Protein AF-0000000078230336 (afdb_homodimer)

InterPro domains:
  IPR010558 Caenorhabditis elegans ly-6-related [PF06579] (8-95)
  IPR010558 Caenorhabditis elegans ly-6-related [PTHR34722] (2-95)

Radius of gyration: 15.77 Å; Cα contacts (8 Å, |Δi|>4): 438; chains: 2; bounding box: 33×46×34 Å

Secondary structure (DSSP, 8-state):
--EEEE-EE-THHHHHHHHHTTTBPPPSEE-GGGG-SS--TTTS-EEEESS-EEEEEEEEEETTEEEEEEEEEEGGGBTTB-THHHHHHHHHHS--/--EEEE-EE-THHHHHHHHHTTTBPPPSEE-GGGG-SS--TTTS-EEEESS-EEEEEEEEEETTEEEEEEEEEEGGGBTTB-THHHHHHHHHHS--

pLDDT: mean 78.9, std 17.99, range [31.97, 97.56]

Organism: Teladorsagia circumcincta (NCBI:txid45464)

Structure (mmCIF, N/CA/C/O backbone):
data_AF-0000000078230336-model_v1
#
loop_
_entity.id
_entity.type
_entity.pdbx_description
1 polymer 'Uncharacterized protein'
#
loop_
_atom_site.group_PDB
_atom_site.id
_atom_site.type_symbol
_atom_site.label_atom_id
_atom_site.label_alt_id
_atom_site.label_comp_id
_atom_site.label_asym_id
_atom_site.label_entity_id
_atom_site.label_seq_id
_atom_site.pdbx_PDB_ins_code
_atom_site.Cartn_x
_atom_site.Cartn_y
_atom_site.Cartn_z
_atom_site.occupancy
_atom_site.B_iso_or_equiv
_atom_site.auth_seq_id
_atom_site.auth_comp_id
_atom_site.auth_asym_id
_atom_site.auth_atom_id
_atom_site.pdbx_PDB_model_num
ATOM 1 N N . LEU A 1 1 ? 11.312 15.211 4.887 1 55.62 1 LEU A N 1
ATOM 2 C CA . LEU A 1 1 ? 11.836 14.164 5.758 1 55.62 1 LEU A CA 1
ATOM 3 C C . LEU A 1 1 ? 11.609 12.781 5.148 1 55.62 1 LEU A C 1
ATOM 5 O O . LEU A 1 1 ? 10.594 12.555 4.488 1 55.62 1 LEU A O 1
ATOM 9 N N . ARG A 1 2 ? 12.688 11.961 5.062 1 70.56 2 ARG A N 1
ATOM 10 C CA . ARG A 1 2 ? 12.648 10.602 4.531 1 70.56 2 ARG A CA 1
ATOM 11 C C . ARG A 1 2 ? 11.914 9.664 5.484 1 70.56 2 ARG A C 1
ATOM 13 O O . ARG A 1 2 ? 11.992 9.82 6.703 1 70.56 2 ARG A O 1
ATOM 20 N N . LEU A 1 3 ? 10.945 8.938 5.043 1 81.12 3 LEU A N 1
ATOM 21 C CA . LEU A 1 3 ? 10.133 7.996 5.812 1 81.12 3 LEU A CA 1
ATOM 22 C C . LEU A 1 3 ? 10.742 6.598 5.77 1 81.12 3 LEU A C 1
ATOM 24 O O . LEU A 1 3 ? 10.922 6.027 4.691 1 81.12 3 LEU A O 1
ATOM 28 N N . PRO A 1 4 ? 11.297 6.199 6.953 1 89.25 4 PRO A N 1
ATOM 29 C CA . PRO A 1 4 ? 11.766 4.812 6.973 1 89.25 4 PRO A CA 1
ATOM 30 C C . PRO A 1 4 ? 10.641 3.803 6.754 1 89.25 4 PRO A C 1
ATOM 32 O O . PRO A 1 4 ? 9.648 3.811 7.492 1 89.25 4 PRO A O 1
ATOM 35 N N . CYS A 1 5 ? 10.773 3.012 5.688 1 93.06 5 CYS A N 1
ATOM 36 C CA . CYS A 1 5 ? 9.773 1.996 5.359 1 93.06 5 CYS A CA 1
ATOM 37 C C . CYS A 1 5 ? 10.422 0.621 5.238 1 93.06 5 CYS A C 1
ATOM 39 O O . CYS A 1 5 ? 11.555 0.502 4.773 1 93.06 5 CYS A O 1
ATOM 41 N N . TYR A 1 6 ? 9.703 -0.376 5.691 1 94.5 6 TYR A N 1
ATOM 42 C CA . TYR A 1 6 ? 10.18 -1.733 5.461 1 94.5 6 TYR A CA 1
ATOM 43 C C . TYR A 1 6 ? 10.273 -2.033 3.969 1 94.5 6 TYR A C 1
ATOM 45 O O . TYR A 1 6 ? 9.445 -1.567 3.184 1 94.5 6 TYR A O 1
ATOM 53 N N . SER A 1 7 ? 11.32 -2.775 3.6 1 96.56 7 SER A N 1
ATOM 54 C CA . SER A 1 7 ? 11.492 -3.221 2.221 1 96.56 7 SER A CA 1
ATOM 55 C C . SER A 1 7 ? 11.602 -4.738 2.139 1 96.56 7 SER A C 1
ATOM 57 O O . SER A 1 7 ? 12.688 -5.301 2.303 1 96.56 7 SER A O 1
ATOM 59 N N . CYS A 1 8 ? 10.492 -5.34 1.782 1 97.06 8 CYS A N 1
ATOM 60 C CA . CYS A 1 8 ? 10.445 -6.797 1.753 1 97.06 8 CYS A CA 1
ATOM 61 C C . CYS A 1 8 ? 9.297 -7.297 0.885 1 97.06 8 CYS A C 1
ATOM 63 O O . CYS A 1 8 ? 8.414 -6.52 0.515 1 97.06 8 CYS A O 1
ATOM 65 N N . MET A 1 9 ? 9.367 -8.625 0.521 1 95.56 9 MET A N 1
ATOM 66 C CA . MET A 1 9 ? 8.305 -9.367 -0.14 1 95.56 9 MET A CA 1
ATOM 67 C C . MET A 1 9 ? 8.148 -10.758 0.478 1 95.56 9 MET A C 1
ATOM 69 O O . MET A 1 9 ? 9.086 -11.281 1.077 1 95.56 9 MET A O 1
ATOM 73 N N . SER A 1 10 ? 6.953 -11.266 0.338 1 93.31 10 SER A N 1
ATOM 74 C CA . SER A 1 10 ? 6.727 -12.648 0.753 1 93.31 10 SER A CA 1
ATOM 75 C C . SER A 1 10 ? 7.707 -13.594 0.07 1 93.31 10 SER A C 1
ATOM 77 O O . SER A 1 10 ? 8.023 -13.422 -1.107 1 93.31 10 SER A O 1
ATOM 79 N N . PRO A 1 11 ? 8.109 -14.719 0.723 1 93.56 11 PRO A N 1
ATOM 80 C CA . PRO A 1 11 ? 9.148 -15.602 0.181 1 93.56 11 PRO A CA 1
ATOM 81 C C . PRO A 1 11 ? 8.75 -16.25 -1.144 1 93.56 11 PRO A C 1
ATOM 83 O O . PRO A 1 11 ? 9.578 -16.391 -2.043 1 93.56 11 PRO A O 1
ATOM 86 N N . TYR A 1 12 ? 7.574 -16.609 -1.285 1 87.06 12 TYR A N 1
ATOM 87 C CA . TYR A 1 12 ? 7.184 -17.312 -2.502 1 87.06 12 TYR A CA 1
ATOM 88 C C . TYR A 1 12 ? 7.266 -16.391 -3.715 1 87.06 12 TYR A C 1
ATOM 90 O O . TYR A 1 12 ? 7.332 -16.859 -4.855 1 87.06 12 TYR A O 1
ATOM 98 N N . LEU A 1 13 ? 7.27 -15.109 -3.482 1 89.12 13 LEU A N 1
ATOM 99 C CA . LEU A 1 13 ? 7.355 -14.141 -4.574 1 89.12 13 LEU A CA 1
ATOM 100 C C . LEU A 1 13 ? 8.781 -14.078 -5.129 1 89.12 13 LEU A C 1
ATOM 102 O O . LEU A 1 13 ? 9 -13.531 -6.211 1 89.12 13 LEU A O 1
ATOM 106 N N . GLU A 1 14 ? 9.711 -14.648 -4.398 1 92.69 14 GLU A N 1
ATOM 107 C CA . GLU A 1 14 ? 11.094 -14.633 -4.879 1 92.69 14 GLU A CA 1
ATOM 108 C C . GLU A 1 14 ? 11.227 -15.391 -6.195 1 92.69 14 GLU A C 1
ATOM 110 O O . GLU A 1 14 ? 11.766 -14.859 -7.168 1 92.69 14 GLU A O 1
ATOM 115 N N . ASP A 1 15 ? 10.664 -16.5 -6.156 1 86.31 15 ASP A N 1
ATOM 116 C CA . ASP A 1 15 ? 10.727 -17.328 -7.359 1 86.31 15 ASP A CA 1
ATOM 117 C C . ASP A 1 15 ? 9.844 -16.75 -8.469 1 86.31 15 ASP A C 1
ATOM 119 O O . ASP A 1 15 ? 10.062 -17.016 -9.648 1 86.31 15 ASP A O 1
ATOM 123 N N . HIS A 1 16 ? 8.914 -15.961 -8.102 1 82.31 16 HIS A N 1
ATOM 124 C CA . HIS A 1 16 ? 7.961 -15.422 -9.062 1 82.31 16 HIS A CA 1
ATOM 125 C C . HIS A 1 16 ? 8.312 -13.984 -9.43 1 82.31 16 HIS A C 1
ATOM 127 O O . HIS A 1 16 ? 7.617 -13.352 -10.227 1 82.31 16 HIS A O 1
ATOM 133 N N . TYR A 1 17 ? 9.406 -13.523 -8.969 1 88.69 17 TYR A N 1
ATOM 134 C CA . TYR A 1 17 ? 9.719 -12.102 -9.117 1 88.69 17 TYR A CA 1
ATOM 135 C C . TYR A 1 17 ? 9.859 -11.727 -10.586 1 88.69 17 TYR A C 1
ATOM 137 O O . TYR A 1 17 ? 9.391 -10.664 -11.008 1 88.69 17 TYR A O 1
ATOM 145 N N . PRO A 1 18 ? 10.43 -12.5 -11.414 1 83.12 18 PRO A N 1
ATOM 146 C CA . PRO A 1 18 ? 10.508 -12.117 -12.828 1 83.12 18 PRO A CA 1
ATOM 147 C C . PRO A 1 18 ? 9.141 -11.805 -13.422 1 83.12 18 PRO A C 1
ATOM 149 O O . PRO A 1 18 ? 9.031 -10.977 -14.336 1 83.12 18 PRO A O 1
ATOM 152 N N . TYR A 1 19 ? 8.094 -12.383 -12.82 1 75.25 19 TYR A N 1
ATOM 153 C CA . TYR A 1 19 ? 6.75 -12.203 -13.367 1 75.25 19 TYR A CA 1
ATOM 154 C C . TYR A 1 19 ? 6.082 -10.961 -12.781 1 75.25 19 TYR A C 1
ATOM 156 O O . TYR A 1 19 ? 5.113 -10.445 -13.344 1 75.25 19 TYR A O 1
ATOM 164 N N . ILE A 1 20 ? 6.586 -10.5 -11.664 1 79.12 20 ILE A N 1
ATOM 165 C CA . ILE A 1 20 ? 5.914 -9.359 -11.047 1 79.12 20 ILE A CA 1
ATOM 166 C C . ILE A 1 20 ? 6.844 -8.148 -11.055 1 79.12 20 ILE A C 1
ATOM 168 O O . ILE A 1 20 ? 6.488 -7.086 -10.539 1 79.12 20 ILE A O 1
ATOM 172 N N . SER A 1 21 ? 7.988 -8.273 -11.672 1 83.69 21 SER A N 1
ATOM 173 C CA . SER A 1 21 ? 8.984 -7.211 -11.672 1 83.69 21 SER A CA 1
ATOM 174 C C . SER A 1 21 ? 8.477 -5.973 -12.398 1 83.69 21 SER A C 1
ATOM 176 O O . SER A 1 21 ? 8.984 -4.867 -12.188 1 83.69 21 SER A O 1
ATOM 178 N N . HIS A 1 22 ? 7.535 -6.113 -13.172 1 78.38 22 HIS A N 1
ATOM 179 C CA . HIS A 1 22 ? 6.953 -4.969 -13.867 1 78.38 22 HIS A CA 1
ATOM 180 C C . HIS A 1 22 ? 6.047 -4.164 -12.938 1 78.38 22 HIS A C 1
ATOM 182 O O . HIS A 1 22 ? 5.695 -3.023 -13.242 1 78.38 22 HIS A O 1
ATOM 188 N N . LEU A 1 23 ? 5.746 -4.719 -11.82 1 81.44 23 LEU A N 1
ATOM 189 C CA . LEU A 1 23 ? 4.836 -4.066 -10.891 1 81.44 23 LEU A CA 1
ATOM 190 C C . LEU A 1 23 ? 5.605 -3.262 -9.852 1 81.44 23 LEU A C 1
ATOM 192 O O . LEU A 1 23 ? 5.254 -2.117 -9.555 1 81.44 23 LEU A O 1
ATOM 196 N N . TYR A 1 24 ? 6.562 -3.957 -9.398 1 88.19 24 TYR A N 1
ATOM 197 C CA . TYR A 1 24 ? 7.234 -3.379 -8.242 1 88.19 24 TYR A CA 1
ATOM 198 C C . TYR A 1 24 ? 8.734 -3.654 -8.289 1 88.19 24 TYR A C 1
ATOM 200 O O . TYR A 1 24 ? 9.156 -4.754 -8.648 1 88.19 24 TYR A O 1
ATOM 208 N N . ARG A 1 25 ? 9.531 -2.686 -7.836 1 92.62 25 ARG A N 1
ATOM 209 C CA . ARG A 1 25 ? 10.984 -2.844 -7.754 1 92.62 25 ARG A CA 1
ATOM 210 C C . ARG A 1 25 ? 11.359 -3.91 -6.734 1 92.62 25 ARG A C 1
ATOM 212 O O . ARG A 1 25 ? 10.695 -4.059 -5.707 1 92.62 25 ARG A O 1
ATOM 219 N N . LYS A 1 26 ? 12.5 -4.547 -6.988 1 95.81 26 LYS A N 1
ATOM 220 C CA . LYS A 1 26 ? 12.961 -5.621 -6.113 1 95.81 26 LYS A CA 1
ATOM 221 C C . LYS A 1 26 ? 13.211 -5.105 -4.695 1 95.81 26 LYS A C 1
ATOM 223 O O . LYS A 1 26 ? 13.867 -4.082 -4.508 1 95.81 26 LYS A O 1
ATOM 228 N N . PRO A 1 27 ? 12.68 -5.84 -3.691 1 96.38 27 PRO A N 1
ATOM 229 C CA . PRO A 1 27 ? 12.867 -5.418 -2.303 1 96.38 27 PRO A CA 1
ATOM 230 C C . PRO A 1 27 ? 14.266 -5.742 -1.773 1 96.38 27 PRO A C 1
ATOM 232 O O . PRO A 1 27 ? 15.047 -6.398 -2.459 1 96.38 27 PRO A O 1
ATOM 235 N N . LEU A 1 28 ? 14.531 -5.262 -0.599 1 97.56 28 LEU A N 1
ATOM 236 C CA . LEU A 1 28 ? 15.812 -5.555 0.036 1 97.56 28 LEU A CA 1
ATOM 237 C C . LEU A 1 28 ? 15.875 -7.012 0.484 1 97.56 28 LEU A C 1
ATOM 239 O O . LEU A 1 28 ? 16.969 -7.582 0.606 1 97.56 28 LEU A O 1
ATOM 243 N N . SER A 1 29 ? 14.648 -7.641 0.759 1 96.94 29 SER A N 1
ATOM 244 C CA . SER A 1 29 ? 14.68 -9.039 1.156 1 96.94 29 SER A CA 1
ATOM 245 C C . SER A 1 29 ? 13.352 -9.727 0.859 1 96.94 29 SER A C 1
ATOM 247 O O . SER A 1 29 ? 12.305 -9.07 0.792 1 96.94 29 SER A O 1
ATOM 249 N N . PHE A 1 30 ? 13.461 -11.031 0.582 1 96.69 30 PHE A N 1
ATOM 250 C CA . PHE A 1 30 ? 12.328 -11.945 0.639 1 96.69 30 PHE A CA 1
ATOM 251 C C . PHE A 1 30 ? 12.312 -12.703 1.963 1 96.69 30 PHE A C 1
ATOM 253 O O . PHE A 1 30 ? 13.188 -13.523 2.227 1 96.69 30 PHE A O 1
ATOM 260 N N . ASP A 1 31 ? 11.289 -12.367 2.799 1 96.12 31 ASP A N 1
ATOM 261 C CA . ASP A 1 31 ? 11.359 -12.773 4.199 1 96.12 31 ASP A CA 1
ATOM 262 C C . ASP A 1 31 ? 9.984 -13.172 4.723 1 96.12 31 ASP A C 1
ATOM 264 O O . ASP A 1 31 ? 8.992 -12.477 4.484 1 96.12 31 ASP A O 1
ATOM 268 N N . PRO A 1 32 ? 9.93 -14.328 5.512 1 94.38 32 PRO A N 1
ATOM 269 C CA . PRO A 1 32 ? 8.641 -14.734 6.074 1 94.38 32 PRO A CA 1
ATOM 270 C C . PRO A 1 32 ? 8.055 -13.688 7.012 1 94.38 32 PRO A C 1
ATOM 272 O O . PRO A 1 32 ? 6.828 -13.602 7.164 1 94.38 32 PRO A O 1
ATOM 275 N N . HIS A 1 33 ? 8.875 -12.836 7.605 1 94.25 33 HIS A N 1
ATOM 276 C CA . HIS A 1 33 ? 8.391 -11.812 8.516 1 94.25 33 HIS A CA 1
ATOM 277 C C . HIS A 1 33 ? 7.617 -10.727 7.77 1 94.25 33 HIS A C 1
ATOM 279 O O . HIS A 1 33 ? 6.875 -9.953 8.383 1 94.25 33 HIS A O 1
ATOM 285 N N . CYS A 1 34 ? 7.738 -10.68 6.48 1 94.62 34 CYS A N 1
ATOM 286 C CA . CYS A 1 34 ? 7.031 -9.703 5.66 1 94.62 34 CYS A CA 1
ATOM 287 C C . CYS A 1 34 ? 5.539 -10 5.629 1 94.62 34 CYS A C 1
ATOM 289 O O . CYS A 1 34 ? 4.734 -9.125 5.297 1 94.62 34 CYS A O 1
ATOM 291 N N . ASP A 1 35 ? 5.141 -11.234 5.977 1 90.25 35 ASP A N 1
ATOM 292 C CA . ASP A 1 35 ? 3.748 -11.664 5.914 1 90.25 35 ASP A CA 1
ATOM 293 C C . ASP A 1 35 ? 3.012 -11.32 7.211 1 90.25 35 ASP A C 1
ATOM 295 O O . ASP A 1 35 ? 1.791 -11.469 7.293 1 90.25 35 ASP A O 1
ATOM 299 N N . ARG A 1 36 ? 3.754 -10.805 8.156 1 84.75 36 ARG A N 1
ATOM 300 C CA . ARG A 1 36 ? 3.156 -10.617 9.477 1 84.75 36 ARG A CA 1
ATOM 301 C C . ARG A 1 36 ? 2.498 -9.25 9.586 1 84.75 36 ARG A C 1
ATOM 303 O O . ARG A 1 36 ? 2.832 -8.328 8.836 1 84.75 36 ARG A O 1
ATOM 310 N N . ASN A 1 37 ? 1.583 -9.172 10.477 1 79 37 ASN A N 1
ATOM 311 C CA . ASN A 1 37 ? 0.941 -7.895 10.781 1 79 37 ASN A CA 1
ATOM 312 C C . ASN A 1 37 ? 1.807 -7.039 11.703 1 79 37 ASN A C 1
ATOM 314 O O . ASN A 1 37 ? 1.797 -5.809 11.602 1 79 37 ASN A O 1
ATOM 318 N N . ASN A 1 38 ? 2.471 -7.867 12.602 1 80.31 38 ASN A N 1
ATOM 319 C CA . ASN A 1 38 ? 3.406 -7.184 13.492 1 80.31 38 ASN A CA 1
ATOM 320 C C . ASN A 1 38 ? 4.84 -7.289 12.984 1 80.31 38 ASN A C 1
ATOM 322 O O . ASN A 1 38 ? 5.496 -8.32 13.164 1 80.31 38 ASN A O 1
ATOM 326 N N . LEU A 1 39 ? 5.215 -6.113 12.438 1 81.5 39 LEU A N 1
ATOM 327 C CA . LEU A 1 39 ? 6.535 -6.086 11.82 1 81.5 39 LEU A CA 1
ATOM 328 C C . LEU A 1 39 ? 7.613 -5.75 12.844 1 81.5 39 LEU A C 1
ATOM 330 O O . LEU A 1 39 ? 7.352 -5.027 13.812 1 81.5 39 LEU A O 1
ATOM 334 N N . ASP A 1 40 ? 8.719 -6.461 12.586 1 79.75 40 ASP A N 1
ATOM 335 C CA . ASP A 1 40 ? 9.844 -6.285 13.508 1 79.75 40 ASP A CA 1
ATOM 336 C C . ASP A 1 40 ? 11.102 -5.863 12.758 1 79.75 40 ASP A C 1
ATOM 338 O O . ASP A 1 40 ? 11.578 -6.582 11.875 1 79.75 40 ASP A O 1
ATOM 342 N N . ARG A 1 41 ? 11.625 -4.789 13.195 1 81 41 ARG A N 1
ATOM 343 C CA . ARG A 1 41 ? 12.797 -4.207 12.555 1 81 41 ARG A CA 1
ATOM 344 C C . ARG A 1 41 ? 14.023 -5.086 12.758 1 81 41 ARG A C 1
ATOM 346 O O . ARG A 1 41 ? 15.031 -4.93 12.062 1 81 41 ARG A O 1
ATOM 353 N N . SER A 1 42 ? 13.945 -5.93 13.68 1 87.06 42 SER A N 1
ATOM 354 C CA . SER A 1 42 ? 15.086 -6.816 13.906 1 87.06 42 SER A CA 1
ATOM 355 C C . SER A 1 42 ? 15.219 -7.844 12.789 1 87.06 42 SER A C 1
ATOM 357 O O . SER A 1 42 ? 16.297 -8.414 12.594 1 87.06 42 SER A O 1
ATOM 359 N N . TYR A 1 43 ? 14.18 -7.941 12.031 1 88.56 43 TYR A N 1
ATOM 360 C CA . TYR A 1 43 ? 14.195 -9.023 11.047 1 88.56 43 TYR A CA 1
ATOM 361 C C . TYR A 1 43 ? 14.125 -8.469 9.633 1 88.56 43 TYR A C 1
ATOM 363 O O . TYR A 1 43 ? 14.555 -9.125 8.68 1 88.56 43 TYR A O 1
ATOM 371 N N . LEU A 1 44 ? 13.617 -7.262 9.547 1 94.44 44 LEU A N 1
ATOM 372 C CA . LEU A 1 44 ? 13.367 -6.734 8.211 1 94.44 44 LEU A CA 1
ATOM 373 C C . LEU A 1 44 ? 14.242 -5.516 7.934 1 94.44 44 LEU A C 1
ATOM 375 O O . LEU A 1 44 ? 14.445 -4.684 8.82 1 94.44 44 LEU A O 1
ATOM 379 N N . PHE A 1 45 ? 14.672 -5.395 6.746 1 95.69 45 PHE A N 1
ATOM 380 C CA . PHE A 1 45 ? 15.43 -4.227 6.312 1 95.69 45 PHE A CA 1
ATOM 381 C C . PHE A 1 45 ? 14.508 -3.029 6.102 1 95.69 45 PHE A C 1
ATOM 383 O O . PHE A 1 45 ? 13.336 -3.197 5.777 1 95.69 45 PHE A O 1
ATOM 390 N N . VAL A 1 46 ? 15.078 -1.879 6.309 1 94.56 46 VAL A N 1
ATOM 391 C CA . VAL A 1 46 ? 14.359 -0.622 6.137 1 94.56 46 VAL A CA 1
ATOM 392 C C . VAL A 1 46 ? 15.062 0.237 5.086 1 94.56 46 VAL A C 1
ATOM 394 O O . VAL A 1 46 ? 16.297 0.249 5.012 1 94.56 46 VAL A O 1
ATOM 397 N N . LYS A 1 47 ? 14.297 0.892 4.27 1 93.06 47 LYS A N 1
ATOM 398 C CA . LYS A 1 47 ? 14.82 1.865 3.318 1 93.06 47 LYS A CA 1
ATOM 399 C C . LYS A 1 47 ? 14.148 3.225 3.49 1 93.06 47 LYS A C 1
ATOM 401 O O . LYS A 1 47 ? 12.977 3.299 3.865 1 93.06 47 LYS A O 1
ATOM 406 N N . ASN A 1 48 ? 14.914 4.262 3.252 1 90.5 48 ASN A N 1
ATOM 407 C CA . ASN A 1 48 ? 14.375 5.613 3.357 1 90.5 48 ASN A CA 1
ATOM 408 C C . ASN A 1 48 ? 13.648 6.031 2.082 1 90.5 48 ASN A C 1
ATOM 410 O O . ASN A 1 48 ? 14.242 6.062 1.004 1 90.5 48 ASN A O 1
ATOM 414 N N . CYS A 1 49 ? 12.375 6.375 2.238 1 86.81 49 CYS A N 1
ATOM 415 C CA . CYS A 1 49 ? 11.539 6.754 1.102 1 86.81 49 CYS A CA 1
ATOM 416 C C . CYS A 1 49 ? 11.336 8.266 1.051 1 86.81 49 CYS A C 1
ATOM 418 O O . CYS A 1 49 ? 11.211 8.914 2.092 1 86.81 49 CYS A O 1
ATOM 420 N N . SER A 1 50 ? 11.227 8.789 -0.121 1 76 50 SER A N 1
ATOM 421 C CA . SER A 1 50 ? 10.969 10.211 -0.314 1 76 50 SER A CA 1
ATOM 422 C C . SER A 1 50 ? 9.477 10.508 -0.322 1 76 50 SER A C 1
ATOM 424 O O . SER A 1 50 ? 9.062 11.672 -0.302 1 76 50 SER A O 1
ATOM 426 N N . ASP A 1 51 ? 8.734 9.398 -0.32 1 78.44 51 ASP A N 1
ATOM 427 C CA . ASP A 1 51 ? 7.281 9.523 -0.383 1 78.44 51 ASP A CA 1
ATOM 428 C C . ASP A 1 51 ? 6.609 8.703 0.719 1 78.44 51 ASP A C 1
ATOM 430 O O . ASP A 1 51 ? 6.984 8.805 1.889 1 78.44 51 ASP A O 1
ATOM 434 N N . MET A 1 52 ? 5.73 7.801 0.437 1 85.75 52 MET A N 1
ATOM 435 C CA . MET A 1 52 ? 4.977 7.062 1.448 1 85.75 52 MET A CA 1
ATOM 436 C C . MET A 1 52 ? 5.418 5.605 1.498 1 85.75 52 MET A C 1
ATOM 438 O O . MET A 1 52 ? 6.023 5.102 0.549 1 85.75 52 MET A O 1
ATOM 442 N N . CYS A 1 53 ? 5.18 5.082 2.658 1 91.62 53 CYS A N 1
ATOM 443 C CA . CYS A 1 53 ? 5.328 3.631 2.734 1 91.62 53 CYS A CA 1
ATOM 444 C C . CYS A 1 53 ? 4.113 2.926 2.146 1 91.62 53 CYS A C 1
ATOM 446 O O . CYS A 1 53 ? 2.979 3.361 2.352 1 91.62 53 CYS A O 1
ATOM 448 N N . VAL A 1 54 ? 4.445 1.819 1.479 1 91.81 54 VAL A N 1
ATOM 449 C CA . VAL A 1 54 ? 3.338 1.102 0.857 1 91.81 54 VAL A CA 1
ATOM 450 C C . VAL A 1 54 ? 3.398 -0.375 1.242 1 91.81 54 VAL A C 1
ATOM 452 O O . VAL A 1 54 ? 4.484 -0.936 1.412 1 91.81 54 VAL A O 1
ATOM 455 N N . THR A 1 55 ? 2.238 -0.916 1.401 1 92.75 55 THR A N 1
ATOM 456 C CA . THR A 1 55 ? 2.029 -2.357 1.485 1 92.75 55 THR A CA 1
ATOM 457 C C . THR A 1 55 ? 1.008 -2.816 0.448 1 92.75 55 THR A C 1
ATOM 459 O O . THR A 1 55 ? -0.108 -2.295 0.395 1 92.75 55 THR A O 1
ATOM 462 N N . LEU A 1 56 ? 1.392 -3.764 -0.349 1 91.25 56 LEU A N 1
ATOM 463 C CA . LEU A 1 56 ? 0.491 -4.398 -1.306 1 91.25 56 LEU A CA 1
ATOM 464 C C . LEU A 1 56 ? 0.17 -5.828 -0.884 1 91.25 56 LEU A C 1
ATOM 466 O O . LEU A 1 56 ? 1.062 -6.574 -0.469 1 91.25 56 LEU A O 1
ATOM 470 N N . ARG A 1 57 ? -1.057 -6.109 -0.858 1 89.44 57 ARG A N 1
ATOM 471 C CA . ARG A 1 57 ? -1.491 -7.492 -0.699 1 89.44 57 ARG A CA 1
ATOM 472 C C . ARG A 1 57 ? -1.9 -8.094 -2.039 1 89.44 57 ARG A C 1
ATOM 474 O O . ARG A 1 57 ? -2.809 -7.59 -2.701 1 89.44 57 ARG A O 1
ATOM 481 N N . ILE A 1 58 ? -1.204 -9.219 -2.316 1 81.5 58 ILE A N 1
ATOM 482 C CA . ILE A 1 58 ? -1.407 -9.867 -3.604 1 81.5 58 ILE A CA 1
ATOM 483 C C . ILE A 1 58 ? -2.055 -11.234 -3.395 1 81.5 58 ILE A C 1
ATOM 485 O O . ILE A 1 58 ? -1.708 -11.961 -2.455 1 81.5 58 ILE A O 1
ATOM 489 N N . ASN A 1 59 ? -3.078 -11.445 -4.184 1 74.56 59 ASN A N 1
ATOM 490 C CA . ASN A 1 59 ? -3.648 -12.789 -4.223 1 74.56 59 ASN A CA 1
ATOM 491 C C . ASN A 1 59 ? -3.15 -13.57 -5.434 1 74.56 59 ASN A C 1
ATOM 493 O O . ASN A 1 59 ? -3.119 -13.047 -6.551 1 74.56 59 ASN A O 1
ATOM 497 N N . ASP A 1 60 ? -2.566 -14.719 -5.027 1 66.94 60 ASP A N 1
ATOM 498 C CA . ASP A 1 60 ? -2.057 -15.578 -6.09 1 66.94 60 ASP A CA 1
ATOM 499 C C . ASP A 1 60 ? -2.547 -17.016 -5.918 1 66.94 60 ASP A C 1
ATOM 501 O O . ASP A 1 60 ? -3.055 -17.375 -4.855 1 66.94 60 ASP A O 1
ATOM 505 N N . VAL A 1 61 ? -2.73 -17.594 -7.059 1 65.69 61 VAL A N 1
ATOM 506 C CA . VAL A 1 61 ? -2.953 -19.031 -7.031 1 65.69 61 VAL A CA 1
ATOM 507 C C . VAL A 1 61 ? -1.64 -19.766 -7.305 1 65.69 61 VAL A C 1
ATOM 509 O O . VAL A 1 61 ? -1.037 -19.594 -8.367 1 65.69 61 VAL A O 1
ATOM 512 N N . VAL A 1 62 ? -1.189 -20.312 -6.281 1 62.34 62 VAL A N 1
ATOM 513 C CA . VAL A 1 62 ? 0.026 -21.109 -6.41 1 62.34 62 VAL A CA 1
ATOM 514 C C . VAL A 1 62 ? -0.291 -22.578 -6.148 1 62.34 62 VAL A C 1
ATOM 516 O O . VAL A 1 62 ? -0.761 -22.938 -5.066 1 62.34 62 VAL A O 1
ATOM 519 N N . GLY A 1 63 ? 0.078 -23.391 -7.152 1 66.25 63 GLY A N 1
ATOM 520 C CA . GLY A 1 63 ? -0.19 -24.812 -7.008 1 66.25 63 GLY A CA 1
ATOM 521 C C . GLY A 1 63 ? -1.653 -25.125 -6.75 1 66.25 63 GLY A C 1
ATOM 522 O O . GLY A 1 63 ? -1.977 -26.031 -5.973 1 66.25 63 GLY A O 1
ATOM 523 N N . GLY A 1 64 ? -2.469 -24.219 -7.16 1 67.44 64 GLY A N 1
ATOM 524 C CA . GLY A 1 64 ? -3.895 -24.453 -7 1 67.44 64 GLY A CA 1
ATOM 525 C C . GLY A 1 64 ? -4.457 -23.891 -5.711 1 67.44 64 GLY A C 1
ATOM 526 O O . GLY A 1 64 ? -5.656 -23.984 -5.453 1 67.44 64 GLY A O 1
ATOM 527 N N . ARG A 1 65 ? -3.494 -23.469 -4.996 1 71.94 65 ARG A N 1
ATOM 528 C CA . ARG A 1 65 ? -3.945 -22.906 -3.727 1 71.94 65 ARG A CA 1
ATOM 529 C C . ARG A 1 65 ? -3.814 -21.391 -3.725 1 71.94 65 ARG A C 1
ATOM 531 O O . ARG A 1 65 ? -2.844 -20.844 -4.258 1 71.94 65 ARG A O 1
ATOM 538 N N . ARG A 1 66 ? -4.871 -20.812 -3.303 1 70.12 66 ARG A N 1
ATOM 539 C CA . ARG A 1 66 ? -4.832 -19.375 -3.148 1 70.12 66 ARG A CA 1
ATOM 540 C C . ARG A 1 66 ? -3.877 -18.969 -2.031 1 70.12 66 ARG A C 1
ATOM 542 O O . ARG A 1 66 ? -3.922 -19.516 -0.934 1 70.12 66 ARG A O 1
ATOM 549 N N . ARG A 1 67 ? -2.891 -18.203 -2.508 1 75 67 ARG A N 1
ATOM 550 C CA . ARG A 1 67 ? -1.935 -17.672 -1.538 1 75 67 ARG A CA 1
ATOM 551 C C . ARG A 1 67 ? -1.913 -16.156 -1.56 1 75 67 ARG A C 1
ATOM 553 O O . ARG A 1 67 ? -2.104 -15.531 -2.611 1 75 67 ARG A O 1
ATOM 560 N N . HIS A 1 68 ? -1.892 -15.711 -0.319 1 79.06 68 HIS A N 1
ATOM 561 C CA . HIS A 1 68 ? -1.708 -14.266 -0.241 1 79.06 68 HIS A CA 1
ATOM 562 C C . HIS A 1 68 ? -0.245 -13.906 -0.005 1 79.06 68 HIS A C 1
ATOM 564 O O . HIS A 1 68 ? 0.481 -14.648 0.66 1 79.06 68 HIS A O 1
ATOM 570 N N . GLY A 1 69 ? 0.264 -12.914 -0.716 1 86.62 69 GLY A N 1
ATOM 571 C CA . GLY A 1 69 ? 1.594 -12.375 -0.486 1 86.62 69 GLY A CA 1
ATOM 572 C C . GLY A 1 69 ? 1.592 -10.875 -0.238 1 86.62 69 GLY A C 1
ATOM 573 O O . GLY A 1 69 ? 0.579 -10.203 -0.453 1 86.62 69 GLY A O 1
ATOM 574 N N . TYR A 1 70 ? 2.701 -10.477 0.271 1 91.88 70 TYR A N 1
ATOM 575 C CA . TYR A 1 70 ? 2.842 -9.055 0.585 1 91.88 70 TYR A CA 1
ATOM 576 C C . TYR A 1 70 ? 4.098 -8.477 -0.054 1 91.88 70 TYR A C 1
ATOM 578 O O . TYR A 1 70 ? 5.117 -9.164 -0.167 1 91.88 70 TYR A O 1
ATOM 586 N N . VAL A 1 71 ? 3.938 -7.246 -0.468 1 93.12 71 VAL A N 1
ATOM 587 C CA . VAL A 1 71 ? 5.031 -6.387 -0.907 1 93.12 71 VAL A CA 1
ATOM 588 C C . VAL A 1 71 ? 5.055 -5.109 -0.07 1 93.12 71 VAL A C 1
ATOM 590 O O . VAL A 1 71 ? 4.039 -4.426 0.058 1 93.12 71 VAL A O 1
ATOM 593 N N . ARG A 1 72 ? 6.238 -4.832 0.5 1 94.25 72 ARG A N 1
ATOM 594 C CA . ARG A 1 72 ? 6.383 -3.619 1.299 1 94.25 72 ARG A CA 1
ATOM 595 C C . ARG A 1 72 ? 7.566 -2.783 0.822 1 94.25 72 ARG A C 1
ATOM 597 O O . ARG A 1 72 ? 8.609 -3.328 0.466 1 94.25 72 ARG A O 1
ATOM 604 N N . GLY A 1 73 ? 7.359 -1.463 0.826 1 94.62 73 GLY A N 1
ATOM 605 C CA . GLY A 1 73 ? 8.414 -0.559 0.398 1 94.62 73 GLY A CA 1
ATOM 606 C C . GLY A 1 73 ? 7.934 0.867 0.2 1 94.62 73 GLY A C 1
ATOM 607 O O . GLY A 1 73 ? 7.117 1.365 0.975 1 94.62 73 GLY A O 1
ATOM 608 N N . CYS A 1 74 ? 8.562 1.497 -0.815 1 91.56 74 CYS A N 1
ATOM 609 C CA . CYS A 1 74 ? 8.234 2.881 -1.139 1 91.56 74 CYS A CA 1
ATOM 610 C C . CYS A 1 74 ? 7.168 2.951 -2.225 1 91.56 74 CYS A C 1
ATOM 612 O O . CYS A 1 74 ? 7.18 2.15 -3.162 1 91.56 74 CYS A O 1
ATOM 614 N N . LEU A 1 75 ? 6.285 3.926 -2.053 1 88.62 75 LEU A N 1
ATOM 615 C CA . LEU A 1 75 ? 5.285 4.148 -3.094 1 88.62 75 LEU A CA 1
ATOM 616 C C . LEU A 1 75 ? 5.953 4.344 -4.449 1 88.62 75 LEU A C 1
ATOM 618 O O . LEU A 1 75 ? 5.457 3.85 -5.465 1 88.62 75 LEU A O 1
ATOM 622 N N . SER A 1 76 ? 7.094 4.984 -4.516 1 85.25 76 SER A N 1
ATOM 623 C CA . SER A 1 76 ? 7.801 5.281 -5.758 1 85.25 76 SER A CA 1
ATOM 624 C C . SER A 1 76 ? 8.375 4.016 -6.383 1 85.25 76 SER A C 1
ATOM 626 O O . SER A 1 76 ? 8.805 4.027 -7.539 1 85.25 76 SER A O 1
ATOM 628 N N . ASP A 1 77 ? 8.367 2.906 -5.691 1 88.25 77 ASP A N 1
ATOM 629 C CA . ASP A 1 77 ? 8.875 1.65 -6.234 1 88.25 77 ASP A CA 1
ATOM 630 C C . ASP A 1 77 ? 7.805 0.943 -7.066 1 88.25 77 ASP A C 1
ATOM 632 O O . ASP A 1 77 ? 8.094 -0.039 -7.754 1 88.25 77 A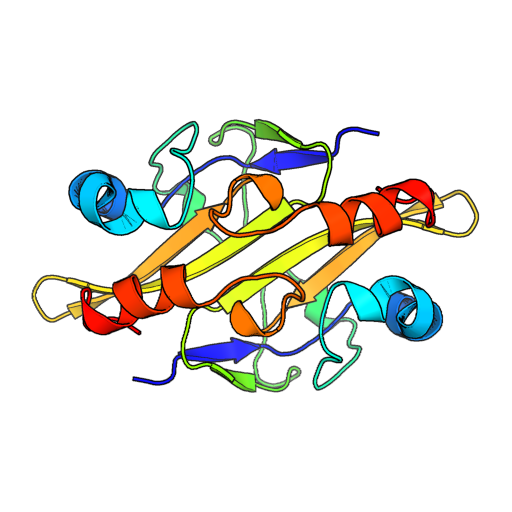SP A O 1
ATOM 636 N N . ILE A 1 78 ? 6.566 1.436 -6.957 1 87.81 78 ILE A N 1
ATOM 637 C CA . ILE A 1 78 ? 5.531 0.92 -7.844 1 87.81 78 ILE A CA 1
ATOM 638 C C . ILE A 1 78 ? 5.762 1.435 -9.266 1 87.81 78 ILE A C 1
ATOM 640 O O . ILE A 1 78 ? 5.77 2.646 -9.5 1 87.81 78 ILE A O 1
ATOM 644 N N . HIS A 1 79 ? 5.887 0.431 -10.102 1 83.12 79 HIS A N 1
ATOM 645 C CA . HIS A 1 79 ? 6.098 0.836 -11.484 1 83.12 79 HIS A CA 1
ATOM 646 C C . HIS A 1 79 ? 4.828 1.44 -12.086 1 83.12 79 HIS A C 1
ATOM 648 O O . HIS A 1 79 ? 3.734 0.903 -11.898 1 83.12 79 HIS A O 1
ATOM 654 N N . GLY A 1 80 ? 4.949 2.586 -12.828 1 72.5 80 GLY A N 1
ATOM 655 C CA . GLY A 1 80 ? 3.797 3.256 -13.406 1 72.5 80 GLY A CA 1
ATOM 65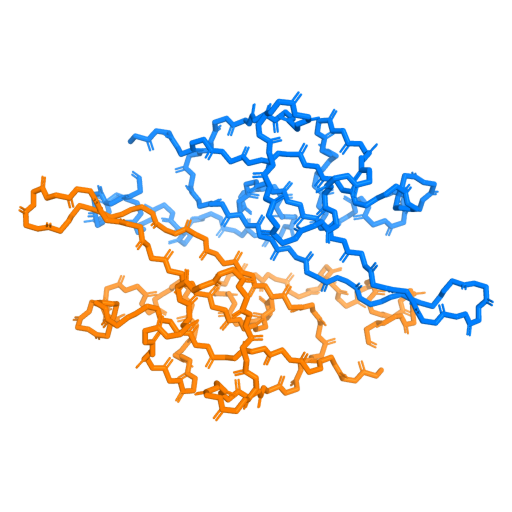6 C C . GLY A 1 80 ? 3.256 4.375 -12.539 1 72.5 80 GLY A C 1
ATOM 657 O O . GLY A 1 80 ? 2.316 5.074 -12.93 1 72.5 80 GLY A O 1
ATOM 658 N N . TYR A 1 81 ? 3.652 4.219 -11.336 1 74.94 81 TYR A N 1
ATOM 659 C CA . TYR A 1 81 ? 3.279 5.34 -10.484 1 74.94 81 TYR A CA 1
ATOM 660 C C . TYR A 1 81 ? 4.004 6.613 -10.906 1 74.94 81 TYR A C 1
ATOM 662 O O . TYR A 1 81 ? 5.234 6.641 -10.984 1 74.94 81 TYR A O 1
ATOM 670 N N . ASN A 1 82 ? 3.227 7.512 -11.57 1 61.47 82 ASN A N 1
ATOM 671 C CA . ASN A 1 82 ? 3.773 8.805 -11.961 1 61.47 82 ASN A CA 1
ATOM 672 C C . ASN A 1 82 ? 3.812 9.773 -10.789 1 61.47 82 ASN A C 1
ATOM 674 O O . ASN A 1 82 ? 2.773 10.102 -10.211 1 61.47 82 ASN A O 1
ATOM 678 N N . HIS A 1 83 ? 4.945 10.047 -10.25 1 55.91 83 HIS A N 1
ATOM 679 C CA . HIS A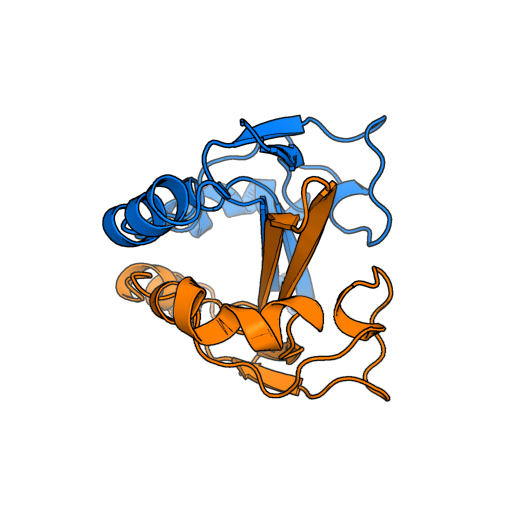 1 83 ? 5.305 10.875 -9.102 1 55.91 83 HIS A CA 1
ATOM 680 C C . HIS A 1 83 ? 4.715 12.273 -9.227 1 55.91 83 HIS A C 1
ATOM 682 O O . HIS A 1 83 ? 4.484 12.945 -8.219 1 55.91 83 HIS A O 1
ATOM 688 N N . SER A 1 84 ? 4.711 12.648 -10.531 1 48.31 84 SER A N 1
ATOM 689 C CA . SER A 1 84 ? 4.367 14.07 -10.555 1 48.31 84 SER A CA 1
ATOM 690 C C . SER A 1 84 ? 3.16 14.359 -9.672 1 48.31 84 SER A C 1
ATOM 692 O O . SER A 1 84 ? 3.029 15.461 -9.133 1 48.31 84 SER A O 1
ATOM 694 N N . LEU A 1 85 ? 2.445 13.438 -9.531 1 42.19 85 LEU A N 1
ATOM 695 C CA . LEU A 1 85 ? 1.262 13.727 -8.734 1 42.19 85 LEU A CA 1
ATOM 696 C C . LEU A 1 85 ? 1.609 13.773 -7.246 1 42.19 85 LEU A C 1
ATOM 698 O O . LEU A 1 85 ? 1.101 14.625 -6.516 1 42.19 85 LEU A O 1
ATOM 702 N N . ILE A 1 86 ? 2.414 12.953 -6.824 1 44.94 86 ILE A N 1
ATOM 703 C CA . ILE A 1 86 ? 2.68 12.883 -5.395 1 44.94 86 ILE A CA 1
ATOM 704 C C . ILE A 1 86 ? 3.623 14.016 -4.988 1 44.94 86 ILE A C 1
ATOM 706 O O . ILE A 1 86 ? 3.551 14.523 -3.867 1 44.94 86 ILE A O 1
ATOM 710 N N . ARG A 1 87 ? 4.625 14.312 -5.801 1 43.19 87 ARG A N 1
ATOM 711 C CA . ARG A 1 87 ? 5.488 15.43 -5.43 1 43.19 87 ARG A CA 1
ATOM 712 C C . ARG A 1 87 ? 4.66 16.641 -5.031 1 43.19 87 ARG A C 1
ATOM 714 O O . ARG A 1 87 ? 5.027 17.375 -4.109 1 43.19 87 ARG A O 1
ATOM 721 N N . ALA A 1 88 ? 3.789 16.781 -5.781 1 38.91 88 ALA A N 1
ATOM 722 C CA . ALA A 1 88 ? 3.014 17.969 -5.441 1 38.91 88 ALA A CA 1
ATOM 723 C C . ALA A 1 88 ? 2.523 17.906 -4 1 38.91 88 ALA A C 1
ATOM 725 O O . ALA A 1 88 ? 2.502 18.922 -3.303 1 38.91 88 ALA A O 1
ATOM 726 N N . LEU A 1 89 ? 2.17 16.812 -3.719 1 39.72 89 LEU A N 1
ATOM 727 C CA . LEU A 1 89 ? 1.61 16.734 -2.375 1 39.72 89 LEU A CA 1
ATOM 728 C C . LEU A 1 89 ? 2.705 16.859 -1.321 1 39.72 89 LEU A C 1
ATOM 730 O O . LEU A 1 89 ? 2.492 17.484 -0.277 1 39.72 89 LEU A O 1
ATOM 734 N N . ALA A 1 90 ? 3.83 16.234 -1.574 1 42.81 90 ALA A N 1
ATOM 735 C CA . ALA A 1 90 ? 4.938 16.422 -0.64 1 42.81 90 ALA A CA 1
ATOM 736 C C . ALA A 1 90 ? 5.277 17.906 -0.494 1 42.81 90 ALA A C 1
ATOM 738 O O . ALA A 1 90 ? 5.543 18.375 0.612 1 42.81 90 ALA A O 1
ATOM 739 N N . ASP A 1 91 ? 5.426 18.5 -1.621 1 42.16 91 ASP A N 1
ATOM 740 C CA . ASP A 1 91 ? 5.773 19.906 -1.604 1 42.16 91 ASP A CA 1
ATOM 741 C C . ASP A 1 91 ? 4.695 20.734 -0.898 1 42.16 91 ASP A C 1
ATOM 743 O O . ASP A 1 91 ? 4.996 21.734 -0.245 1 42.16 91 ASP A O 1
ATOM 747 N N . HIS A 1 92 ? 3.643 20.453 -1.356 1 37.06 92 HIS A N 1
ATOM 748 C CA . HIS A 1 92 ? 2.604 21.328 -0.831 1 37.06 92 HIS A CA 1
ATOM 749 C C . HIS A 1 92 ? 2.311 21.016 0.634 1 37.06 92 HIS A C 1
ATOM 751 O O . HIS A 1 92 ? 1.96 21.906 1.403 1 37.06 92 HIS A O 1
ATOM 757 N N . THR A 1 93 ? 2.121 19.828 0.82 1 37.84 93 THR A N 1
ATOM 758 C CA . THR A 1 93 ? 1.61 19.641 2.174 1 37.84 93 THR A CA 1
ATOM 759 C C . THR A 1 93 ? 2.758 19.547 3.176 1 37.84 93 THR A C 1
ATOM 761 O O . THR A 1 93 ? 2.539 19.656 4.387 1 37.84 93 THR A O 1
ATOM 764 N N . GLY A 1 94 ? 3.932 20.047 2.748 1 36.03 94 GLY A N 1
ATOM 765 C CA . GLY A 1 94 ? 5.027 19.875 3.691 1 36.03 94 GLY A CA 1
ATOM 766 C C . GLY A 1 94 ? 5.117 18.469 4.262 1 36.03 94 GLY A C 1
ATOM 767 O O . GLY A 1 94 ? 5.824 18.234 5.242 1 36.03 94 GLY A O 1
ATOM 768 N N . CYS A 1 95 ? 4.152 17.859 4.02 1 33.69 95 CYS A N 1
ATOM 769 C CA . CYS A 1 95 ? 3.99 16.656 4.824 1 33.69 95 CYS A CA 1
ATOM 770 C C . CYS A 1 95 ? 4.895 15.539 4.32 1 33.69 95 CYS A C 1
ATOM 772 O O . CYS A 1 95 ? 5.035 14.5 4.973 1 33.69 95 CYS A O 1
ATOM 774 N N . LEU A 1 96 ? 5.18 15.469 3.033 1 33.34 96 LEU A N 1
ATOM 775 C CA . LEU A 1 96 ? 5.965 14.289 2.701 1 33.34 96 LEU A CA 1
ATOM 776 C C . LEU A 1 96 ? 7.445 14.516 2.99 1 33.34 96 LEU A C 1
ATOM 778 O O . LEU A 1 96 ? 7.965 15.609 2.742 1 33.34 96 LEU A O 1
ATOM 782 N N . LEU B 1 1 ? -10.711 -12.922 -10.117 1 54.88 1 LEU B N 1
ATOM 783 C CA . LEU B 1 1 ? -11.445 -12.859 -8.859 1 54.88 1 LEU B CA 1
ATOM 784 C C . LEU B 1 1 ? -11.195 -11.531 -8.148 1 54.88 1 LEU B C 1
ATOM 786 O O . LEU B 1 1 ? -10.094 -10.977 -8.227 1 54.88 1 LEU B O 1
ATOM 790 N N . ARG B 1 2 ? -12.297 -10.828 -7.738 1 69.56 2 ARG B N 1
ATOM 791 C CA . ARG B 1 2 ? -12.242 -9.555 -7.023 1 69.56 2 ARG B CA 1
ATOM 792 C C . ARG B 1 2 ? -11.695 -9.734 -5.613 1 69.56 2 ARG B C 1
ATOM 794 O O . ARG B 1 2 ? -11.93 -10.766 -4.98 1 69.56 2 ARG B O 1
ATOM 801 N N . LEU B 1 3 ? -10.688 -9.023 -5.215 1 80.25 3 LEU B N 1
ATOM 802 C CA . LEU B 1 3 ? -10.023 -9.078 -3.918 1 80.25 3 LEU B CA 1
ATOM 803 C C . LEU B 1 3 ? -10.695 -8.133 -2.926 1 80.25 3 LEU B C 1
ATOM 805 O O . LEU B 1 3 ? -10.773 -6.926 -3.172 1 80.25 3 LEU B O 1
ATOM 809 N N . PRO B 1 4 ? -11.422 -8.773 -1.951 1 88.69 4 PRO B N 1
ATOM 810 C CA . PRO B 1 4 ? -11.969 -7.883 -0.921 1 88.69 4 PRO B CA 1
ATOM 811 C C . PRO B 1 4 ? -10.883 -7.152 -0.137 1 88.69 4 PRO B C 1
ATOM 813 O O . PRO B 1 4 ? -9.984 -7.789 0.424 1 88.69 4 PRO B O 1
ATOM 816 N N . CYS B 1 5 ? -10.93 -5.812 -0.187 1 92.88 5 CYS B N 1
ATOM 817 C CA . CYS B 1 5 ? -9.961 -4.98 0.519 1 92.88 5 CYS B CA 1
ATOM 818 C C . CYS B 1 5 ? -10.664 -3.988 1.436 1 92.88 5 CYS B C 1
ATOM 820 O O . CYS B 1 5 ? -11.742 -3.488 1.107 1 92.88 5 CYS B O 1
ATOM 822 N N . TYR B 1 6 ? -10.055 -3.764 2.58 1 94.31 6 TYR B N 1
ATOM 823 C CA . TYR B 1 6 ? -10.578 -2.707 3.434 1 94.31 6 TYR B CA 1
ATOM 824 C C . TYR B 1 6 ? -10.508 -1.354 2.736 1 94.31 6 TYR B C 1
ATOM 826 O O . TYR B 1 6 ? -9.555 -1.079 2 1 94.31 6 TYR B O 1
ATOM 834 N N . SER B 1 7 ? -11.547 -0.535 2.949 1 96.44 7 SER B N 1
ATOM 835 C CA . SER B 1 7 ? -11.578 0.825 2.424 1 96.44 7 SER B CA 1
ATOM 836 C C . SER B 1 7 ? -11.758 1.848 3.541 1 96.44 7 SER B C 1
ATOM 838 O O . SER B 1 7 ? -12.883 2.139 3.947 1 96.44 7 SER B O 1
ATOM 840 N N . CYS B 1 8 ? -10.641 2.432 3.92 1 97 8 CYS B N 1
ATOM 841 C CA . CYS B 1 8 ? -10.68 3.365 5.039 1 97 8 CYS B CA 1
ATOM 842 C C . CYS B 1 8 ? -9.461 4.285 5.023 1 97 8 CYS B C 1
ATOM 844 O O . CYS B 1 8 ? -8.5 4.043 4.293 1 97 8 CYS B O 1
ATOM 846 N N . MET B 1 9 ? -9.562 5.402 5.824 1 95.44 9 MET B N 1
ATOM 847 C CA . MET B 1 9 ? -8.477 6.324 6.125 1 95.44 9 MET B CA 1
ATOM 848 C C . MET B 1 9 ? -8.477 6.703 7.605 1 95.44 9 MET B C 1
ATOM 850 O O . MET B 1 9 ? -9.508 6.613 8.273 1 95.44 9 MET B O 1
ATOM 854 N N . SER B 1 10 ? -7.301 7.082 8.062 1 93.19 10 SER B N 1
ATOM 855 C CA . SER B 1 10 ? -7.211 7.613 9.422 1 93.19 10 SER B CA 1
ATOM 856 C C . SER B 1 10 ? -8.156 8.789 9.617 1 93.19 10 SER B C 1
ATOM 858 O O . SER B 1 10 ? -8.32 9.617 8.719 1 93.19 10 SER B O 1
ATOM 860 N N . PRO B 1 11 ? -8.703 9.016 10.844 1 93.62 11 PRO B N 1
ATOM 861 C CA . PRO B 1 11 ? -9.719 10.047 11.07 1 93.62 11 PRO B CA 1
ATOM 862 C C . PRO B 1 11 ? -9.195 11.453 10.789 1 93.62 11 PRO B C 1
ATOM 864 O O . PRO B 1 11 ? -9.922 12.289 10.242 1 93.62 11 PRO B O 1
ATOM 867 N N . TYR B 1 12 ? -8.039 11.719 11.133 1 87 12 TYR B N 1
ATOM 868 C CA . TYR B 1 12 ? -7.551 13.086 10.977 1 87 12 TYR B CA 1
ATOM 869 C C . TYR B 1 12 ? -7.434 13.453 9.5 1 87 12 TYR B C 1
ATOM 871 O O . TYR B 1 12 ? -7.395 14.633 9.148 1 87 12 TYR B O 1
ATOM 879 N N . LEU B 1 13 ? -7.391 12.461 8.633 1 89.12 13 LEU B N 1
ATOM 880 C CA . LEU B 1 13 ? -7.289 12.703 7.203 1 89.12 13 LEU B CA 1
ATOM 881 C C . LEU B 1 13 ? -8.625 13.172 6.637 1 89.12 13 LEU B C 1
ATOM 883 O O . LEU B 1 13 ? -8.688 13.688 5.52 1 89.12 13 LEU B O 1
ATOM 887 N N . GLU B 1 14 ? -9.68 13.031 7.426 1 92.69 14 GLU B N 1
ATOM 888 C CA . GLU B 1 14 ? -10.984 13.477 6.953 1 92.69 14 GLU B CA 1
ATOM 889 C C . GLU B 1 14 ? -11 14.984 6.719 1 92.69 14 GLU B C 1
ATOM 891 O O . GLU B 1 14 ? -11.398 15.445 5.645 1 92.69 14 GLU B O 1
ATOM 896 N N . ASP B 1 15 ? -10.508 15.602 7.672 1 86.56 15 ASP B N 1
ATOM 897 C CA . ASP B 1 15 ? -10.469 17.062 7.566 1 86.56 15 ASP B CA 1
ATOM 898 C C . ASP B 1 15 ? -9.43 17.516 6.539 1 86.56 15 ASP B C 1
ATOM 900 O O . ASP B 1 15 ? -9.523 18.609 5.996 1 86.56 15 ASP B O 1
ATOM 904 N N . HIS B 1 16 ? -8.516 16.672 6.262 1 82.06 16 HIS B N 1
ATOM 905 C CA . HIS B 1 16 ? -7.422 17.031 5.363 1 82.06 16 HIS B CA 1
ATOM 906 C C . HIS B 1 16 ? -7.641 16.438 3.971 1 82.06 16 HIS B C 1
ATOM 908 O O . HIS B 1 16 ? -6.82 16.641 3.074 1 82.06 16 HIS B O 1
ATOM 914 N N . TYR B 1 17 ? -8.75 15.852 3.752 1 88.38 17 TYR B N 1
ATOM 915 C CA . TYR B 1 17 ? -8.953 15.094 2.521 1 88.38 17 TYR B CA 1
ATOM 916 C C . TYR B 1 17 ? -8.898 16.016 1.305 1 88.38 17 TYR B C 1
ATOM 918 O O . TYR B 1 17 ? -8.32 15.648 0.276 1 88.38 17 TYR B O 1
ATOM 926 N N . PRO B 1 18 ? -9.43 17.172 1.33 1 82.75 18 PRO B N 1
ATOM 927 C CA . PRO B 1 18 ? -9.32 18.031 0.149 1 82.75 18 PRO B CA 1
ATOM 928 C C . PRO B 1 18 ? -7.871 18.234 -0.3 1 82.75 18 PRO B C 1
ATOM 930 O O . PRO B 1 18 ? -7.609 18.422 -1.492 1 82.75 18 PRO B O 1
ATOM 933 N N . TYR B 1 19 ? -6.941 18.078 0.647 1 74.94 19 TYR B N 1
ATOM 934 C CA . TYR B 1 19 ? -5.539 18.312 0.335 1 74.94 19 TYR B CA 1
ATOM 935 C C . TYR B 1 19 ? -4.871 17.047 -0.189 1 74.94 19 TYR B C 1
ATOM 937 O O . TYR B 1 19 ? -3.814 17.109 -0.822 1 74.94 19 TYR B O 1
ATOM 945 N N . ILE B 1 20 ? -5.477 15.922 0.082 1 78.75 20 ILE B N 1
ATOM 946 C CA . ILE B 1 20 ? -4.812 14.688 -0.342 1 78.75 20 ILE B CA 1
ATOM 947 C C . ILE B 1 20 ? -5.664 13.984 -1.393 1 78.75 20 ILE B C 1
ATOM 949 O O . ILE B 1 20 ? -5.312 12.891 -1.856 1 78.75 20 ILE B O 1
ATOM 953 N N . SER B 1 21 ? -6.727 14.609 -1.824 1 83.38 21 SER B N 1
ATOM 954 C CA . SER B 1 21 ? -7.656 13.992 -2.766 1 83.38 21 SER B CA 1
ATOM 955 C C . SER B 1 21 ? -6.988 13.742 -4.113 1 83.38 21 SER B C 1
ATOM 957 O O . SER B 1 21 ? -7.465 12.922 -4.902 1 83.38 21 SER B O 1
ATOM 959 N N . HIS B 1 22 ? -5.977 14.367 -4.363 1 77.5 22 HIS B N 1
ATOM 960 C CA . HIS B 1 22 ? -5.25 14.156 -5.609 1 77.5 22 HIS B CA 1
ATOM 961 C C . HIS B 1 22 ? -4.418 12.883 -5.547 1 77.5 22 HIS B C 1
ATOM 963 O O . HIS B 1 22 ? -3.965 12.375 -6.578 1 77.5 22 HIS B O 1
ATOM 969 N N . LEU B 1 23 ? -4.273 12.336 -4.395 1 80.75 23 LEU B N 1
ATOM 970 C CA . LEU B 1 23 ? -3.439 11.148 -4.211 1 80.75 23 LEU B CA 1
ATOM 971 C C . LEU B 1 23 ? -4.281 9.875 -4.281 1 80.75 23 LEU B C 1
ATOM 973 O O . LEU B 1 23 ? -3.896 8.914 -4.941 1 80.75 23 LEU B O 1
ATOM 977 N N . TYR B 1 24 ? -5.336 10.039 -3.578 1 87.81 24 TYR B N 1
ATOM 978 C CA . TYR B 1 24 ? -6.109 8.812 -3.393 1 87.81 24 TYR B CA 1
ATOM 979 C C . TYR B 1 24 ? -7.605 9.109 -3.395 1 87.81 24 TYR B C 1
ATOM 981 O O . TYR B 1 24 ? -8.047 10.109 -2.826 1 87.81 24 TYR B O 1
ATOM 989 N N . ARG B 1 25 ? -8.383 8.188 -3.973 1 92.44 25 ARG B N 1
ATOM 990 C CA . ARG B 1 25 ? -9.836 8.305 -3.977 1 92.44 25 ARG B CA 1
ATOM 991 C C . ARG B 1 25 ? -10.398 8.203 -2.561 1 92.44 25 ARG B C 1
ATOM 993 O O . ARG B 1 25 ? -9.859 7.477 -1.724 1 92.44 25 ARG B O 1
ATOM 1000 N N . LYS B 1 26 ? -11.531 8.867 -2.357 1 95.69 26 LYS B N 1
ATOM 1001 C CA . LYS B 1 26 ? -12.164 8.891 -1.039 1 95.69 26 LYS B CA 1
ATOM 1002 C C . LYS B 1 26 ? -12.539 7.477 -0.592 1 95.69 26 LYS B C 1
ATOM 1004 O O . LYS B 1 26 ? -13.156 6.723 -1.351 1 95.69 26 LYS B O 1
ATOM 1009 N N . PRO B 1 27 ? -12.172 7.137 0.664 1 96.31 27 PRO B N 1
ATOM 1010 C CA . PRO B 1 27 ? -12.508 5.805 1.175 1 96.31 27 PRO B CA 1
ATOM 1011 C C . PRO B 1 27 ? -13.969 5.68 1.584 1 96.31 27 PRO B C 1
ATOM 1013 O O . PRO B 1 27 ? -14.703 6.672 1.573 1 96.31 27 PRO B O 1
ATOM 1016 N N . LEU B 1 28 ? -14.359 4.488 1.904 1 97.5 28 LEU B N 1
ATOM 1017 C CA . LEU B 1 28 ? -15.719 4.254 2.369 1 97.5 28 LEU B CA 1
ATOM 1018 C C . LEU B 1 28 ? -15.922 4.824 3.77 1 97.5 28 LEU B C 1
ATOM 1020 O O . LEU B 1 28 ? -17.047 5.156 4.156 1 97.5 28 LEU B O 1
ATOM 1024 N N . SER B 1 29 ? -14.773 4.926 4.586 1 97 29 SER B N 1
ATOM 1025 C CA . SER B 1 29 ? -14.93 5.5 5.918 1 97 29 SER B CA 1
ATOM 1026 C C . SER B 1 29 ? -13.609 6.078 6.43 1 97 29 SER B C 1
ATOM 1028 O O . SER B 1 29 ? -12.539 5.656 6 1 97 29 SER B O 1
ATOM 1030 N N . PHE B 1 30 ? -13.766 7.113 7.246 1 96.69 30 PHE B N 1
ATOM 1031 C CA . PHE B 1 30 ? -12.695 7.578 8.125 1 96.69 30 PHE B CA 1
ATOM 1032 C C . PHE B 1 30 ? -12.883 7.023 9.539 1 96.69 30 PHE B C 1
ATOM 1034 O O . PHE B 1 30 ? -13.828 7.398 10.234 1 96.69 30 PHE B O 1
ATOM 1041 N N . ASP B 1 31 ? -11.977 6.098 9.906 1 96.25 31 ASP B N 1
ATOM 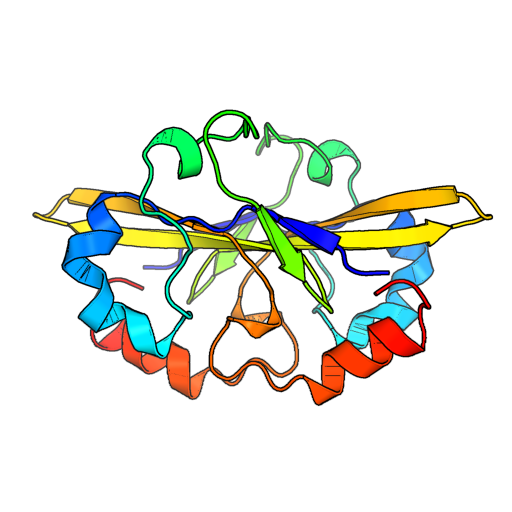1042 C CA . ASP B 1 31 ? -12.242 5.273 11.078 1 96.25 31 ASP B CA 1
ATOM 1043 C C . ASP B 1 31 ? -10.961 5.031 11.883 1 96.25 31 ASP B C 1
ATOM 1045 O O . ASP B 1 31 ? -9.914 4.73 11.312 1 96.25 31 ASP B O 1
ATOM 1049 N N . PRO B 1 32 ? -11.07 5.137 13.273 1 94.44 32 PRO B N 1
ATOM 1050 C CA . PRO B 1 32 ? -9.883 4.875 14.094 1 94.44 32 PRO B CA 1
ATOM 1051 C C . PRO B 1 32 ? -9.352 3.455 13.922 1 94.44 32 PRO B C 1
ATOM 1053 O O . PRO B 1 32 ? -8.148 3.217 14.094 1 94.44 32 PRO B O 1
ATOM 1056 N N . HIS B 1 33 ? -10.18 2.512 13.539 1 94.44 33 HIS B N 1
ATOM 1057 C CA . HIS B 1 33 ? -9.758 1.129 13.359 1 94.44 33 HIS B CA 1
ATOM 1058 C C . HIS B 1 33 ? -8.836 0.985 12.156 1 94.44 33 HIS B C 1
ATOM 1060 O O . HIS B 1 33 ? -8.125 -0.017 12.023 1 94.44 33 HIS B O 1
ATOM 1066 N N . CYS B 1 34 ? -8.797 1.971 11.312 1 94.69 34 CYS B N 1
ATOM 1067 C CA . CYS B 1 34 ? -7.938 1.951 10.133 1 94.69 34 CYS B CA 1
ATOM 1068 C C . CYS B 1 34 ? -6.469 2.068 10.516 1 94.69 34 CYS B C 1
ATOM 1070 O O . CYS B 1 34 ? -5.586 1.724 9.727 1 94.69 34 CYS B O 1
ATOM 1072 N N . ASP B 1 35 ? -6.184 2.562 11.719 1 90.38 35 ASP B N 1
ATOM 1073 C CA . ASP B 1 35 ? -4.82 2.793 12.18 1 90.38 35 ASP B CA 1
ATOM 1074 C C . ASP B 1 35 ? -4.23 1.53 12.812 1 90.38 35 ASP B C 1
ATOM 1076 O O . ASP B 1 35 ? -3.041 1.486 13.133 1 90.38 35 ASP B O 1
ATOM 1080 N N . ARG B 1 36 ? -5.043 0.502 12.883 1 85.25 36 ARG B N 1
ATOM 1081 C CA . ARG B 1 36 ? -4.605 -0.677 13.625 1 85.25 36 ARG B CA 1
ATOM 1082 C C . ARG B 1 36 ? -3.887 -1.662 12.711 1 85.25 36 ARG B C 1
ATOM 1084 O O . ARG B 1 36 ? -4.066 -1.628 11.492 1 85.25 36 ARG B O 1
ATOM 1091 N N . ASN B 1 37 ? -3.098 -2.469 13.312 1 79.25 37 ASN B N 1
ATOM 1092 C CA . ASN B 1 37 ? -2.426 -3.537 12.586 1 79.25 37 ASN B CA 1
ATOM 1093 C C . ASN B 1 37 ? -3.348 -4.734 12.375 1 79.25 37 ASN B C 1
ATOM 1095 O O . ASN B 1 37 ? -3.279 -5.398 11.336 1 79.25 37 ASN B O 1
ATOM 1099 N N . ASN B 1 38 ? -4.152 -4.883 13.484 1 80.81 38 ASN B N 1
ATOM 1100 C CA . ASN B 1 38 ? -5.148 -5.941 13.383 1 80.81 38 ASN B CA 1
ATOM 1101 C C . ASN B 1 38 ? -6.516 -5.395 12.992 1 80.81 38 ASN B C 1
ATOM 1103 O O . ASN B 1 38 ? -7.242 -4.859 13.828 1 80.81 38 ASN B O 1
ATOM 1107 N N . LEU B 1 39 ? -6.781 -5.688 11.711 1 82 39 LEU B N 1
ATOM 1108 C CA . LEU B 1 39 ? -8.016 -5.141 11.156 1 82 39 LEU B CA 1
ATOM 1109 C C . LEU B 1 39 ? -9.188 -6.09 11.391 1 82 39 LEU B C 1
ATOM 1111 O O . LEU B 1 39 ? -9 -7.309 11.445 1 82 39 LEU B O 1
ATOM 1115 N N . ASP B 1 40 ? -10.297 -5.379 11.641 1 81.38 40 ASP B N 1
ATOM 1116 C CA . ASP B 1 40 ? -11.508 -6.137 11.93 1 81.38 40 ASP B CA 1
ATOM 1117 C C . ASP B 1 40 ? -12.648 -5.734 10.992 1 81.38 40 ASP B C 1
ATOM 1119 O O . ASP B 1 40 ? -13.047 -4.566 10.961 1 81.38 40 ASP B O 1
ATOM 1123 N N . ARG B 1 41 ? -13.18 -6.711 10.352 1 82.56 41 ARG B N 1
ATOM 1124 C CA . ARG B 1 41 ? -14.234 -6.488 9.367 1 82.56 41 ARG B CA 1
ATOM 1125 C C . ARG B 1 41 ? -15.516 -6.02 10.047 1 82.56 41 ARG B C 1
ATOM 1127 O O . ARG B 1 41 ? -16.422 -5.504 9.383 1 82.56 41 ARG B O 1
ATOM 1134 N N . SER B 1 42 ? -15.586 -6.223 11.297 1 87.88 42 SER B N 1
ATOM 1135 C CA . SER B 1 42 ? -16.781 -5.773 12.008 1 87.88 42 SER B CA 1
ATOM 1136 C C . SER B 1 42 ? -16.828 -4.254 12.109 1 87.88 42 SER B C 1
ATOM 1138 O O . SER B 1 42 ? -17.891 -3.67 12.32 1 87.88 42 SER B O 1
ATOM 1140 N N . TYR B 1 43 ? -15.688 -3.674 11.836 1 89.06 43 TYR B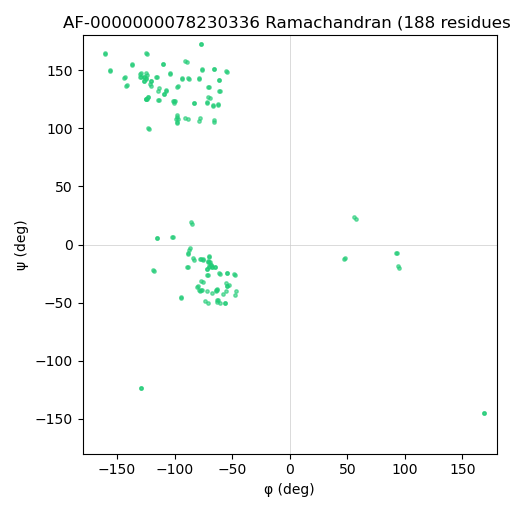 N 1
ATOM 1141 C CA . TYR B 1 43 ? -15.633 -2.236 12.07 1 89.06 43 TYR B CA 1
ATOM 1142 C C . TYR B 1 43 ? -15.359 -1.482 10.773 1 89.06 43 TYR B C 1
ATOM 1144 O O . TYR B 1 43 ? -15.695 -0.302 10.656 1 89.06 43 TYR B O 1
ATOM 1152 N N . LEU B 1 44 ? -14.781 -2.211 9.852 1 94.62 44 LEU B N 1
ATOM 1153 C CA . LEU B 1 44 ? -14.352 -1.518 8.641 1 94.62 44 LEU B CA 1
ATOM 1154 C C . LEU B 1 44 ? -15.109 -2.023 7.422 1 94.62 44 LEU B C 1
ATOM 1156 O O . LEU B 1 44 ? -15.375 -3.223 7.301 1 94.62 44 LEU B O 1
ATOM 1160 N N . PHE B 1 45 ? -15.391 -1.142 6.531 1 95.75 45 PHE B N 1
ATOM 1161 C CA . PHE B 1 45 ? -16.031 -1.496 5.266 1 95.75 45 PHE B CA 1
ATOM 1162 C C . PHE B 1 45 ? -15.016 -2.133 4.316 1 95.75 45 PHE B C 1
ATOM 1164 O O . PHE B 1 45 ? -13.82 -1.842 4.387 1 95.75 45 PHE B O 1
ATOM 1171 N N . VAL B 1 46 ? -15.531 -3 3.482 1 94.44 46 VAL B N 1
ATOM 1172 C CA . VAL B 1 46 ? -14.727 -3.684 2.48 1 94.44 46 VAL B CA 1
ATOM 1173 C C . VAL B 1 46 ? -15.258 -3.371 1.084 1 94.44 46 VAL B C 1
ATOM 1175 O O . VAL B 1 46 ? -16.469 -3.246 0.887 1 94.44 46 VAL B O 1
ATOM 1178 N N . LYS B 1 47 ? -14.359 -3.189 0.142 1 92.81 47 LYS B N 1
ATOM 1179 C CA . LYS B 1 47 ? -14.727 -3.039 -1.264 1 92.81 47 LYS B CA 1
ATOM 1180 C C . LYS B 1 47 ? -13.992 -4.051 -2.135 1 92.81 47 LYS B C 1
ATOM 1182 O O . LYS B 1 47 ? -12.875 -4.453 -1.818 1 92.81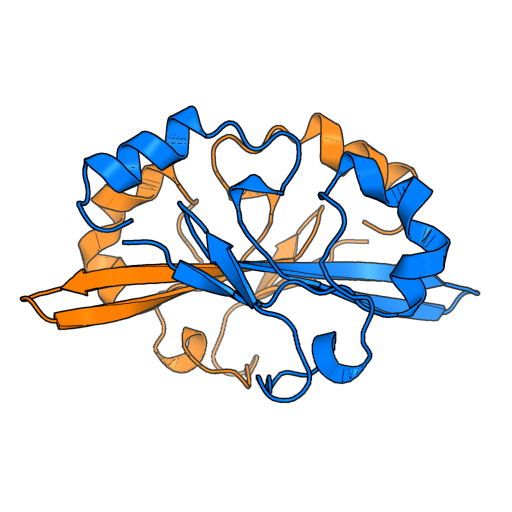 47 LYS B O 1
ATOM 1187 N N . ASN B 1 48 ? -14.664 -4.461 -3.18 1 89.62 48 ASN B N 1
ATOM 1188 C CA . ASN B 1 48 ? -14.062 -5.418 -4.105 1 89.62 48 ASN B CA 1
ATOM 1189 C C . ASN B 1 48 ? -13.156 -4.727 -5.121 1 89.62 48 ASN B C 1
ATOM 1191 O O . ASN B 1 48 ? -13.617 -3.869 -5.883 1 89.62 48 ASN B O 1
ATOM 1195 N N . CYS B 1 49 ? -11.906 -5.141 -5.133 1 86.31 49 CYS B N 1
ATOM 1196 C CA . CYS B 1 49 ? -10.914 -4.543 -6.027 1 86.31 49 CYS B CA 1
ATOM 1197 C C . CYS B 1 49 ? -10.625 -5.457 -7.207 1 86.31 49 CYS B C 1
ATOM 1199 O O . CYS B 1 49 ? -10.602 -6.68 -7.059 1 86.31 49 CYS B O 1
ATOM 1201 N N . SER B 1 50 ? -10.328 -4.887 -8.328 1 75.94 50 SER B N 1
ATOM 1202 C CA . SER B 1 50 ? -9.977 -5.641 -9.523 1 75.94 50 SER B CA 1
ATOM 1203 C C . SER B 1 50 ? -8.477 -5.918 -9.578 1 75.94 50 SER B C 1
ATOM 1205 O O . SER B 1 50 ? -8.008 -6.688 -10.414 1 75.94 50 SER B O 1
ATOM 1207 N N . ASP B 1 51 ? -7.805 -5.27 -8.609 1 78.38 51 ASP B N 1
ATOM 1208 C CA . ASP B 1 51 ? -6.352 -5.387 -8.57 1 78.38 51 ASP B CA 1
ATOM 1209 C C . ASP B 1 51 ? -5.863 -5.777 -7.18 1 78.38 51 ASP B C 1
ATOM 1211 O O . ASP B 1 51 ? -6.355 -6.742 -6.594 1 78.38 51 ASP B O 1
ATOM 1215 N N . MET B 1 52 ? -5.012 -5.047 -6.547 1 85.5 52 MET B N 1
ATOM 1216 C CA . MET B 1 52 ? -4.43 -5.414 -5.258 1 85.5 52 MET B CA 1
ATOM 1217 C C . MET B 1 52 ? -4.949 -4.508 -4.148 1 85.5 52 MET B C 1
ATOM 1219 O O . MET B 1 52 ? -5.461 -3.418 -4.422 1 85.5 52 MET B O 1
ATOM 1223 N N . CYS B 1 53 ? -4.883 -5.098 -3.002 1 91.44 53 CYS B N 1
ATOM 1224 C CA . CYS B 1 53 ? -5.125 -4.238 -1.849 1 91.44 53 CYS B CA 1
ATOM 1225 C C . CYS B 1 53 ? -3.889 -3.416 -1.511 1 91.44 53 CYS B C 1
ATOM 1227 O O . CYS B 1 53 ? -2.764 -3.918 -1.582 1 91.44 53 CYS B O 1
ATOM 1229 N N . VAL B 1 54 ? -4.207 -2.191 -1.103 1 91.69 54 VAL B N 1
ATOM 1230 C CA . VAL B 1 54 ? -3.076 -1.323 -0.792 1 91.69 54 VAL B CA 1
ATOM 1231 C C . VAL B 1 54 ? -3.271 -0.691 0.584 1 91.69 54 VAL B C 1
ATOM 1233 O O . VAL B 1 54 ? -4.402 -0.402 0.987 1 91.69 54 VAL B O 1
ATOM 1236 N N . THR B 1 55 ? -2.17 -0.541 1.25 1 92.75 55 THR B N 1
ATOM 1237 C CA . THR B 1 55 ? -2.057 0.281 2.449 1 92.75 55 THR B CA 1
ATOM 1238 C C . THR B 1 55 ? -0.945 1.315 2.293 1 92.75 55 THR B C 1
ATOM 1240 O O . THR B 1 55 ? 0.199 0.965 1.996 1 92.75 55 THR B O 1
ATOM 1243 N N . LEU B 1 56 ? -1.286 2.549 2.49 1 91.31 56 LEU B N 1
ATOM 1244 C CA . LEU B 1 56 ? -0.313 3.635 2.502 1 91.31 56 LEU B CA 1
ATOM 1245 C C . LEU B 1 56 ? -0.132 4.188 3.912 1 91.31 56 LEU B C 1
ATOM 1247 O O . LEU B 1 56 ? -1.11 4.387 4.637 1 91.31 56 LEU B O 1
ATOM 1251 N N . ARG B 1 57 ? 1.074 4.285 4.293 1 89.5 57 ARG B N 1
ATOM 1252 C CA . ARG B 1 57 ? 1.4 5.008 5.52 1 89.5 57 ARG B CA 1
ATOM 1253 C C . ARG B 1 57 ? 1.941 6.398 5.203 1 89.5 57 ARG B C 1
ATOM 1255 O O . ARG B 1 57 ? 2.957 6.535 4.52 1 89.5 57 ARG B O 1
ATOM 1262 N N . ILE B 1 58 ? 1.225 7.344 5.812 1 81.75 58 ILE B N 1
ATOM 1263 C CA . ILE B 1 58 ? 1.547 8.742 5.539 1 81.75 58 ILE B CA 1
ATOM 1264 C C . ILE B 1 58 ? 2.1 9.398 6.801 1 81.75 58 ILE B C 1
ATOM 1266 O O . ILE B 1 58 ? 1.617 9.141 7.906 1 81.75 58 ILE B O 1
ATOM 1270 N N . ASN B 1 59 ? 3.184 10.125 6.578 1 75.38 59 ASN B N 1
ATOM 1271 C CA . ASN B 1 59 ? 3.68 10.984 7.648 1 75.38 59 ASN B CA 1
ATOM 1272 C C . ASN B 1 59 ? 3.279 12.438 7.438 1 75.38 59 ASN B C 1
ATOM 1274 O O . ASN B 1 59 ? 3.424 12.969 6.332 1 75.38 59 ASN B O 1
ATOM 1278 N N . ASP B 1 60 ? 2.574 12.875 8.5 1 68.19 60 ASP B N 1
ATOM 1279 C CA . ASP B 1 60 ? 2.131 14.258 8.445 1 68.19 60 ASP B CA 1
ATOM 1280 C C . ASP B 1 60 ? 2.512 15.016 9.711 1 68.19 60 ASP B C 1
ATOM 1282 O O . ASP B 1 60 ? 2.885 14.406 10.719 1 68.19 60 ASP B O 1
ATOM 1286 N N . VAL B 1 61 ? 2.766 16.25 9.469 1 67.12 61 VAL B N 1
ATOM 1287 C CA . VAL B 1 61 ? 2.9 17.125 10.625 1 67.12 61 VAL B CA 1
ATOM 1288 C C . VAL B 1 61 ? 1.59 17.875 10.859 1 67.12 61 VAL B C 1
ATOM 1290 O O . VAL B 1 61 ? 1.133 18.625 10 1 67.12 61 VAL B O 1
ATOM 1293 N N . VAL B 1 62 ? 0.993 17.453 11.875 1 63.38 62 VAL B N 1
ATOM 1294 C CA . VAL B 1 62 ? -0.247 18.125 12.258 1 63.38 62 VAL B CA 1
ATOM 1295 C C . VAL B 1 62 ? -0.054 18.828 13.594 1 63.38 62 VAL B C 1
ATOM 1297 O O . VAL B 1 62 ? 0.27 18.203 14.602 1 63.38 62 VAL B O 1
ATOM 1300 N N . GLY B 1 63 ? -0.352 20.172 13.562 1 68.19 63 GLY B N 1
ATOM 1301 C CA . GLY B 1 63 ? -0.19 20.938 14.781 1 68.19 63 GLY B CA 1
ATOM 1302 C C . GLY B 1 63 ? 1.215 20.875 15.352 1 68.19 63 GLY B C 1
ATOM 1303 O O . GLY B 1 63 ? 1.397 20.828 16.562 1 68.19 63 GLY B O 1
ATOM 1304 N N . GLY B 1 64 ? 2.131 20.562 14.477 1 69.06 64 GLY B N 1
ATOM 1305 C CA . GLY B 1 64 ? 3.516 20.516 14.922 1 69.06 64 GLY B CA 1
ATOM 1306 C C . GLY B 1 64 ? 3.965 19.141 15.352 1 69.06 64 GLY B C 1
ATOM 1307 O O . GLY B 1 64 ? 5.121 18.938 15.734 1 69.06 64 GLY B O 1
ATOM 1308 N N . ARG B 1 65 ? 2.953 18.375 15.367 1 73.38 65 ARG B N 1
ATOM 1309 C CA . ARG B 1 65 ? 3.291 17.016 15.781 1 73.38 65 ARG B CA 1
ATOM 1310 C C . ARG B 1 65 ? 3.246 16.062 14.594 1 73.38 65 ARG B C 1
ATOM 1312 O O . ARG B 1 65 ? 2.375 16.172 13.734 1 73.38 65 ARG B O 1
ATOM 1319 N N . ARG B 1 66 ? 4.277 15.305 14.523 1 71.12 66 ARG B N 1
ATOM 1320 C CA . ARG B 1 66 ? 4.305 14.266 13.5 1 71.12 66 ARG B CA 1
ATOM 1321 C C . ARG B 1 66 ? 3.252 13.195 13.773 1 71.12 66 ARG B C 1
ATOM 1323 O O . ARG B 1 66 ? 3.141 12.703 14.898 1 71.12 66 ARG B O 1
ATOM 1330 N N . ARG B 1 67 ? 2.402 13.102 12.789 1 75.38 67 ARG B N 1
ATOM 1331 C CA . ARG B 1 67 ? 1.373 12.07 12.883 1 75.38 67 ARG B CA 1
ATOM 1332 C C . ARG B 1 67 ? 1.447 11.117 11.695 1 75.38 67 ARG B C 1
ATOM 1334 O O . ARG B 1 67 ? 1.802 11.523 10.586 1 75.38 67 ARG B O 1
ATOM 1341 N N . HIS B 1 68 ? 1.268 9.875 12.133 1 79.75 68 HIS B N 1
ATOM 1342 C CA . HIS B 1 68 ? 1.163 8.898 11.047 1 79.75 68 HIS B CA 1
ATOM 1343 C C . HIS B 1 68 ? -0.294 8.586 10.734 1 79.75 68 HIS B C 1
ATOM 1345 O O . HIS B 1 68 ? -1.141 8.578 11.633 1 79.75 68 HIS B O 1
ATOM 1351 N N . GLY B 1 69 ? -0.642 8.547 9.477 1 86.75 69 GLY B N 1
ATOM 1352 C CA . GLY B 1 69 ? -1.957 8.109 9.031 1 86.75 69 GLY B CA 1
ATOM 1353 C C . GLY B 1 69 ? -1.902 6.969 8.031 1 86.75 69 GLY B C 1
ATOM 1354 O O . GLY B 1 69 ? -0.835 6.652 7.504 1 86.75 69 GLY B O 1
ATOM 1355 N N . TYR B 1 70 ? -3.045 6.379 7.898 1 91.88 70 TYR B N 1
ATOM 1356 C CA . TYR B 1 70 ? -3.145 5.246 6.98 1 91.88 70 TYR B CA 1
ATOM 1357 C C . TYR B 1 70 ? -4.277 5.453 5.984 1 91.88 70 TYR B C 1
ATOM 1359 O O . TYR B 1 70 ? -5.312 6.031 6.32 1 91.88 70 TYR B O 1
ATOM 1367 N N . VAL B 1 71 ? -3.992 4.984 4.789 1 92.94 71 VAL B N 1
ATOM 1368 C CA . VAL B 1 71 ? -4.973 4.855 3.717 1 92.94 71 VAL B CA 1
ATOM 1369 C C . VAL B 1 71 ? -5.023 3.406 3.236 1 92.94 71 VAL B C 1
ATOM 1371 O O . VAL B 1 71 ? -3.992 2.82 2.902 1 92.94 71 VAL B O 1
ATOM 1374 N N . ARG B 1 72 ? -6.246 2.859 3.227 1 94.06 72 ARG B N 1
ATOM 1375 C CA . ARG B 1 72 ? -6.418 1.487 2.76 1 94.06 72 ARG B CA 1
ATOM 1376 C C . ARG B 1 72 ? -7.484 1.404 1.674 1 94.06 72 ARG B C 1
ATOM 1378 O O . ARG B 1 72 ? -8.508 2.086 1.751 1 94.06 72 ARG B O 1
ATOM 1385 N N . GLY B 1 73 ? -7.219 0.569 0.679 1 94.31 73 GLY B N 1
ATOM 1386 C CA . GLY B 1 73 ? -8.156 0.394 -0.418 1 94.31 73 GLY B CA 1
ATOM 1387 C C . GLY B 1 73 ? -7.57 -0.376 -1.587 1 94.31 73 GLY B C 1
ATOM 1388 O O . GLY B 1 73 ? -6.82 -1.337 -1.393 1 94.31 73 GLY B O 1
ATOM 1389 N N . CYS B 1 74 ? -8.023 0.049 -2.783 1 91.25 74 CYS B N 1
ATOM 1390 C CA . CYS B 1 74 ? -7.574 -0.585 -4.016 1 91.25 74 CYS B CA 1
ATOM 1391 C C . CYS B 1 74 ? -6.375 0.154 -4.602 1 91.25 74 CYS B C 1
ATOM 1393 O O . CYS B 1 74 ? -6.309 1.383 -4.539 1 91.25 74 CYS B O 1
ATOM 1395 N N . LEU B 1 75 ? -5.461 -0.645 -5.164 1 88.38 75 LEU B N 1
ATOM 1396 C CA . LEU B 1 75 ? -4.332 -0.028 -5.852 1 88.38 75 LEU B CA 1
ATOM 1397 C C . LEU B 1 75 ? -4.812 0.949 -6.918 1 88.38 75 LEU B C 1
ATOM 1399 O O . LEU B 1 75 ? -4.227 2.018 -7.102 1 88.38 75 LEU B O 1
ATOM 1403 N N . SER B 1 76 ? -5.91 0.662 -7.59 1 85.25 76 SER B N 1
ATOM 1404 C CA . SER B 1 76 ? -6.445 1.488 -8.672 1 85.25 76 SER B CA 1
ATOM 1405 C C . SER B 1 76 ? -7.008 2.801 -8.133 1 85.25 76 SER B C 1
ATOM 1407 O O . SER B 1 76 ? -7.293 3.719 -8.898 1 85.25 76 SER B O 1
ATOM 1409 N N . ASP B 1 77 ? -7.145 2.953 -6.84 1 88.06 77 ASP B N 1
ATOM 1410 C CA . ASP B 1 77 ? -7.648 4.191 -6.254 1 88.06 77 ASP B CA 1
ATOM 1411 C C . ASP B 1 77 ? -6.531 5.223 -6.113 1 88.06 77 ASP B C 1
ATOM 1413 O O . ASP B 1 77 ? -6.789 6.391 -5.816 1 88.06 77 ASP B O 1
ATOM 1417 N N . ILE B 1 78 ? -5.285 4.746 -6.273 1 87.56 78 ILE B N 1
ATOM 1418 C CA . ILE B 1 78 ? -4.18 5.699 -6.301 1 87.56 78 ILE B CA 1
ATOM 1419 C C . ILE B 1 78 ? -4.211 6.484 -7.609 1 87.56 78 ILE B C 1
ATOM 1421 O O . ILE B 1 78 ? -4.121 5.906 -8.695 1 87.56 78 ILE B O 1
ATOM 1425 N N . HIS B 1 79 ? -4.305 7.766 -7.367 1 82.94 79 HIS B N 1
ATOM 1426 C CA . HIS B 1 79 ? -4.328 8.594 -8.562 1 82.94 79 HIS B CA 1
ATOM 1427 C C . HIS B 1 79 ? -2.967 8.609 -9.25 1 82.94 79 HIS B C 1
ATOM 1429 O O . HIS B 1 79 ? -1.933 8.734 -8.594 1 82.94 79 HIS B O 1
ATOM 1435 N N . GLY B 1 80 ? -2.932 8.469 -10.633 1 72.06 80 GLY B N 1
ATOM 1436 C CA . GLY B 1 80 ? -1.685 8.438 -11.383 1 72.06 80 GLY B CA 1
ATOM 1437 C C . GLY B 1 80 ? -1.172 7.035 -11.633 1 72.06 80 GLY B C 1
ATOM 1438 O O . GLY B 1 80 ? -0.153 6.852 -12.305 1 72.06 80 GLY B O 1
ATOM 1439 N N . TYR B 1 81 ? -1.721 6.211 -10.812 1 74.94 81 TYR B N 1
ATOM 1440 C CA . TYR B 1 81 ? -1.376 4.824 -11.102 1 74.94 81 TYR B CA 1
ATOM 1441 C C . TYR B 1 81 ? -1.946 4.387 -12.445 1 74.94 81 TYR B C 1
ATOM 1443 O O . TYR B 1 81 ? -3.15 4.512 -12.68 1 74.94 81 TYR B O 1
ATOM 1451 N N . ASN B 1 82 ? -1.031 4.25 -13.43 1 61.94 82 ASN B N 1
ATOM 1452 C CA . ASN B 1 82 ? -1.437 3.748 -14.742 1 61.94 82 ASN B CA 1
ATOM 1453 C C . ASN B 1 82 ? -1.609 2.232 -14.734 1 61.94 82 ASN B C 1
ATOM 1455 O O . ASN B 1 82 ? -0.661 1.496 -14.453 1 61.94 82 ASN B O 1
ATOM 1459 N N . HIS B 1 83 ? -2.758 1.737 -14.812 1 56.62 83 HIS B N 1
ATOM 1460 C CA . HIS B 1 83 ? -3.275 0.376 -14.734 1 56.62 83 HIS B CA 1
ATOM 1461 C C . HIS B 1 83 ? -2.59 -0.535 -15.742 1 56.62 83 HIS B C 1
ATOM 1463 O O . HIS B 1 83 ? -2.508 -1.748 -15.539 1 56.62 83 HIS B O 1
ATOM 1469 N N . SER B 1 84 ? -2.277 0.165 -16.859 1 48.78 84 SER B N 1
ATOM 1470 C CA . SER B 1 84 ? -1.857 -0.8 -17.875 1 48.78 84 SER B CA 1
ATOM 1471 C C . SER B 1 84 ? -0.836 -1.781 -17.312 1 48.78 84 SER B C 1
ATOM 1473 O O . SER B 1 84 ? -0.749 -2.924 -17.766 1 48.78 84 SER B O 1
ATOM 1475 N N . LEU B 1 85 ? -0.214 -1.34 -16.391 1 43.62 85 LEU B N 1
ATOM 1476 C CA . LEU B 1 85 ? 0.827 -2.232 -15.891 1 43.62 85 LEU B CA 1
ATOM 1477 C C . LEU B 1 85 ? 0.232 -3.324 -15.008 1 43.62 85 LEU B C 1
ATOM 1479 O O . LEU B 1 85 ? 0.666 -4.477 -15.062 1 43.62 85 LEU B O 1
ATOM 1483 N N . ILE B 1 86 ? -0.678 -3.029 -14.25 1 46.34 86 ILE B N 1
ATOM 1484 C CA . ILE B 1 86 ? -1.208 -4.023 -13.32 1 46.34 86 ILE B CA 1
ATOM 1485 C C . ILE B 1 86 ? -2.096 -5.012 -14.078 1 46.34 86 ILE B C 1
ATOM 1487 O O . ILE B 1 86 ? -2.207 -6.176 -13.695 1 46.34 86 ILE B O 1
ATOM 1491 N N . ARG B 1 87 ? -2.869 -4.523 -15.031 1 44.12 87 ARG B N 1
ATOM 1492 C CA . ARG B 1 87 ? -3.686 -5.477 -15.781 1 44.12 87 ARG B CA 1
ATOM 1493 C C . ARG B 1 87 ? -2.857 -6.68 -1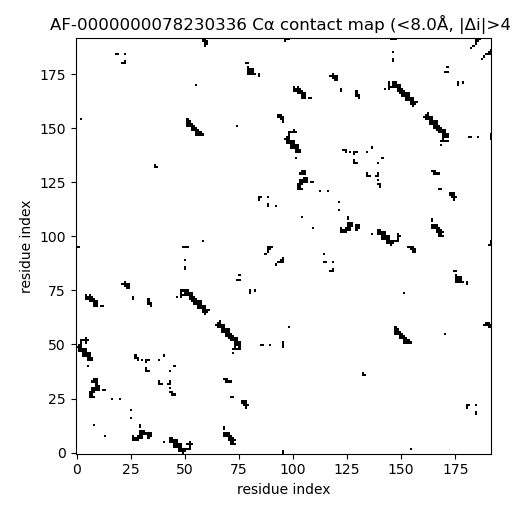6.219 1 44.12 87 ARG B C 1
ATOM 1495 O O . ARG B 1 87 ? -3.355 -7.809 -16.234 1 44.12 87 ARG B O 1
ATOM 1502 N N . ALA B 1 88 ? -1.816 -6.316 -16.562 1 40.69 88 ALA B N 1
ATOM 1503 C CA . ALA B 1 88 ? -1.031 -7.445 -17.047 1 40.69 88 ALA B CA 1
ATOM 1504 C C . ALA B 1 88 ? -0.874 -8.516 -15.977 1 40.69 88 ALA B C 1
ATOM 1506 O O . ALA B 1 88 ? -0.928 -9.711 -16.266 1 40.69 88 ALA B O 1
ATOM 1507 N N . LEU B 1 89 ? -0.637 -8.023 -14.891 1 41.59 89 LEU B N 1
ATOM 1508 C CA . LEU B 1 89 ? -0.424 -9.023 -13.852 1 41.59 89 LEU B CA 1
ATOM 1509 C C . LEU B 1 89 ? -1.718 -9.773 -13.547 1 41.59 89 LEU B C 1
ATOM 1511 O O . LEU B 1 89 ? -1.699 -10.977 -13.289 1 41.59 89 LEU B O 1
ATOM 1515 N N . ALA B 1 90 ? -2.803 -9.016 -13.492 1 44 90 ALA B N 1
ATOM 1516 C CA . ALA B 1 90 ? -4.078 -9.703 -13.305 1 44 90 ALA B CA 1
ATOM 1517 C C . ALA B 1 90 ? -4.309 -10.742 -14.391 1 44 90 ALA B C 1
ATOM 1519 O O . ALA B 1 90 ? -4.773 -11.852 -14.109 1 44 90 ALA B O 1
ATOM 1520 N N . ASP B 1 91 ? -4.125 -10.266 -15.578 1 42.88 91 ASP B N 1
ATOM 1521 C CA . ASP B 1 91 ? -4.355 -11.164 -16.703 1 42.88 91 ASP B CA 1
ATOM 1522 C C . ASP B 1 91 ? -3.385 -12.344 -16.672 1 42.88 91 ASP B C 1
ATOM 1524 O O . ASP B 1 91 ? -3.736 -13.461 -17.078 1 42.88 91 ASP B O 1
ATOM 1528 N N . HIS B 1 92 ? -2.283 -11.938 -16.516 1 38.09 92 HIS B N 1
ATOM 1529 C CA . HIS B 1 92 ? -1.307 -13.008 -16.641 1 38.09 92 HIS B CA 1
ATOM 1530 C C . HIS B 1 92 ? -1.331 -13.914 -15.406 1 38.09 92 HIS B C 1
ATOM 1532 O O . HIS B 1 92 ? -1.069 -15.117 -15.508 1 38.09 92 HIS B O 1
ATOM 1538 N N . THR B 1 93 ? -1.301 -13.242 -14.367 1 38.34 93 THR B N 1
ATOM 1539 C CA . THR B 1 93 ? -1.128 -14.156 -13.242 1 38.34 93 THR B CA 1
ATOM 1540 C C . THR B 1 93 ? -2.473 -14.711 -12.789 1 38.34 93 THR B C 1
ATOM 1542 O O . THR B 1 93 ? -2.523 -15.68 -12.023 1 38.34 93 THR B O 1
ATOM 1545 N N . GLY B 1 94 ? -3.506 -14.594 -13.68 1 35.78 94 GLY B N 1
ATOM 1546 C CA . GLY B 1 94 ? -4.801 -15.055 -13.211 1 35.78 94 GLY B CA 1
ATOM 1547 C C . GLY B 1 94 ? -5.168 -14.523 -11.836 1 35.78 94 GLY B C 1
ATOM 1548 O O . GLY B 1 94 ? -6.098 -15.023 -11.203 1 35.78 94 GLY B O 1
ATOM 1549 N N . CYS B 1 95 ? -4.262 -14.031 -11.32 1 33.09 95 CYS B N 1
ATOM 1550 C CA . CYS B 1 95 ? -4.457 -13.828 -9.883 1 33.09 95 CYS B CA 1
ATOM 1551 C C . CYS B 1 95 ? -5.383 -12.648 -9.625 1 33.09 95 CYS B C 1
ATOM 1553 O O . CY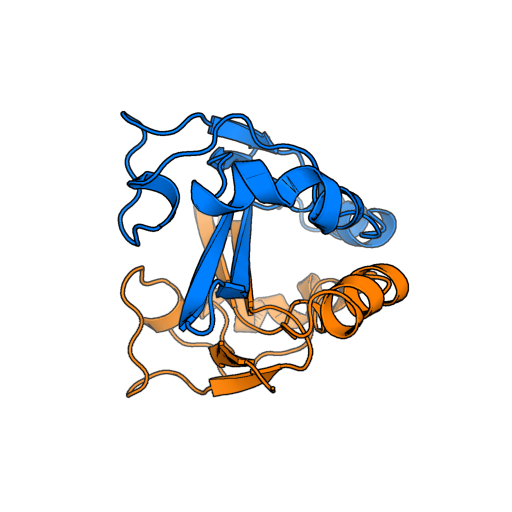S B 1 95 ? -5.816 -12.43 -8.492 1 33.09 95 CYS B O 1
ATOM 1555 N N . LEU B 1 96 ? -5.398 -11.609 -10.453 1 31.97 96 LEU B N 1
ATOM 1556 C CA . LEU B 1 96 ? -6.301 -10.555 -9.992 1 31.97 96 LEU B CA 1
ATOM 1557 C C . LEU B 1 96 ? -7.746 -10.891 -10.344 1 31.97 96 LEU B C 1
ATOM 1559 O O . LEU B 1 96 ? -8.023 -11.414 -11.43 1 31.97 96 LEU B O 1
#

Foldseek 3Di:
DWDKKFFEKAQVCVVVVVVCCQFFPHTPYHDNQQPDPDHDCVGTDIDTEPFDKDKDWDWDQDPNDTDIMIGIDYPVRTHPPDCVVRVVVCVVVVPD/DWDKKFFEKAQVCVVVCVVCCQFFPHTPYHDNQQPDPDHDCVGTDIDTELFDKDKDWDWDQDPNDTDIMIGIDYPVRGHPPDCVVRVVCCVVVVPD

Sequence (192 aa):
LRLPCYSCMSPYLEDHYPYISHLYRKPLSFDPHCDRNNLDRSYLFVKNCSDMCVTLRINDVVGGRRRHGYVRGCLSDIHGYNHSLIRALADHTGCLLRLPCYSCMSPYLEDHYPYISHLYRKPLSFDPHCDRNNLDRSYLFVKNCSDMCVTLRINDVVGGRRRHGYVRGCLSDIHGYNHSLIRALADHTGCL

Solvent-accessible surface area (backbone atoms only — not comparable to full-atom values): 10180 Å² total; per-residue (Å²): 104,68,38,80,19,52,20,24,22,21,48,75,47,60,83,43,32,87,74,44,51,70,43,36,59,84,51,82,38,66,32,75,64,48,67,46,70,77,73,52,73,92,78,45,51,70,42,77,18,78,55,34,30,31,36,36,42,40,56,34,64,53,95,83,35,80,37,78,40,30,38,32,23,41,47,81,39,31,49,54,50,47,51,77,57,50,51,50,41,26,66,65,61,66,26,52,89,67,38,80,18,50,21,22,22,20,47,76,47,60,82,43,32,87,74,44,49,72,45,36,59,85,53,81,38,64,33,75,63,49,68,46,70,77,72,51,74,90,78,45,52,68,44,76,19,74,52,33,30,31,37,37,41,41,57,33,65,54,96,84,34,80,37,78,40,30,39,33,23,41,47,82,39,31,48,55,50,47,52,77,53,50,51,48,43,23,66,66,58,61,26,38

Nearest PDB structures (foldseek):
  7uqb-assembly1_T  TM=4.911E-01  e=8.613E-01  Saccharomyces cerevisiae BY4741
  6kz7-assembly2_D  TM=4.169E-01  e=9.564E+00  Homo sapiens
  4oo1-assembly1_I  TM=4.195E-01  e=5.488E+00  Saccharomyces cerevisiae S288C
  7e17-assembly1_A  TM=5.908E-01  e=2.313E+00  Homo sapiens
  6kz7-assembly2_D  TM=4.181E-01  e=5.910E+00  Homo sapiens